Protein AF-A0A6L7D731-F1 (afdb_monomer_lite)

Secondary structure (DSSP, 8-state):
--------EEEEPPHHHHHT--TTS-HHHHHHHHHT-SEEEE-TTS-BS--HHHHHHHH-TT-HHHIIIIISGGG--HHHHHHHHHHHHHHHHHHHHHHHHHHHHHHHHHHHHTS-EEEEE-TTSSEEEEEEEETTS--TT--EEEEETTEEEEEE-TT----HHHHHHHHT--TTTTTSTTEEEEEHHHHTTTPPP--STT--S-B-TTS-B-TTS-------S--TTHHHHHHHSS--

Foldseek 3Di:
DDPPPFDKDKDFADLVNLVPDDLPDFLQSLVCLQVLNRIFIATPVRHGPDHLVNCCVPQNPVHPSCVDNPVVSVVDDPVNSVVSSVVSVVVVVVVVVVVVVVVVVVVVVVVVVVQDFDWDADPVRQWIKTFPDGPVPPSVQGWIWIHHPLAIETEHEPPDDDDPVVVCVVVVNPPVSCVDPRYHYHYPCVVCVPPDDDPDPPDQADADPVRHHDPPDDSDDDDDDDDPVVVVVVVVPVPD

Organism: NCBI:txid1548018

Radius of gyration: 36.77 Å; chains: 1; bounding box: 69×72×111 Å

Structure (mmCIF, N/CA/C/O backbone):
data_AF-A0A6L7D731-F1
#
_entry.id   AF-A0A6L7D731-F1
#
loop_
_atom_site.group_PDB
_atom_site.id
_atom_site.type_symbol
_atom_site.label_atom_id
_atom_site.label_alt_id
_atom_site.label_comp_id
_atom_site.label_asym_id
_atom_site.label_entity_id
_atom_site.label_seq_id
_atom_site.pdbx_PDB_ins_code
_atom_site.Cartn_x
_atom_site.Cartn_y
_atom_site.Cartn_z
_atom_site.occupancy
_atom_site.B_iso_or_equiv
_atom_site.auth_seq_id
_atom_site.auth_comp_id
_atom_site.auth_asym_id
_atom_site.auth_atom_id
_atom_site.pdbx_PDB_model_num
ATOM 1 N N . MET A 1 1 ? 13.808 -37.632 -19.823 1.00 37.31 1 MET A N 1
ATOM 2 C CA . MET A 1 1 ? 13.512 -36.209 -20.077 1.00 37.31 1 MET A CA 1
ATOM 3 C C . MET A 1 1 ? 13.722 -35.507 -18.758 1.00 37.31 1 MET A C 1
ATOM 5 O O . MET A 1 1 ? 12.942 -35.737 -17.843 1.00 37.31 1 MET A O 1
ATOM 9 N N . ASP A 1 2 ? 14.823 -34.776 -18.623 1.00 39.47 2 ASP A N 1
ATOM 10 C CA . ASP A 1 2 ? 15.125 -34.053 -17.392 1.00 39.47 2 ASP A CA 1
ATOM 11 C C . ASP A 1 2 ? 14.096 -32.939 -17.215 1.00 39.47 2 ASP A C 1
ATOM 13 O O . ASP A 1 2 ? 14.103 -31.943 -17.941 1.00 39.47 2 ASP A O 1
ATOM 17 N N . ASN A 1 3 ? 13.195 -33.120 -16.251 1.00 43.78 3 ASN A N 1
ATOM 18 C CA . ASN A 1 3 ? 12.353 -32.054 -15.726 1.00 43.78 3 ASN A CA 1
ATOM 19 C C . ASN A 1 3 ? 13.239 -31.105 -14.909 1.00 43.78 3 ASN A C 1
ATOM 21 O O . ASN A 1 3 ? 13.136 -31.030 -13.686 1.00 43.78 3 ASN A O 1
ATOM 25 N N . ASN A 1 4 ? 14.133 -30.384 -15.588 1.00 51.91 4 ASN A N 1
ATOM 26 C CA . ASN A 1 4 ? 14.762 -29.203 -15.024 1.00 51.91 4 ASN A CA 1
ATOM 27 C C . ASN A 1 4 ? 13.655 -28.165 -14.864 1.00 51.91 4 ASN A C 1
ATOM 29 O O . ASN A 1 4 ? 13.298 -27.458 -15.807 1.00 51.91 4 ASN A O 1
ATOM 33 N N . LEU A 1 5 ? 13.069 -28.133 -13.668 1.00 52.16 5 LEU A N 1
ATOM 34 C CA . LEU A 1 5 ? 12.181 -27.073 -13.230 1.00 52.16 5 LEU A CA 1
ATOM 35 C C . LEU A 1 5 ? 12.951 -25.758 -13.420 1.00 52.16 5 LEU A C 1
ATOM 37 O O . LEU A 1 5 ? 13.895 -25.469 -12.685 1.00 52.16 5 LEU A O 1
ATOM 41 N N . PHE A 1 6 ? 12.617 -25.001 -14.467 1.00 58.53 6 PHE A N 1
ATOM 42 C CA . PHE A 1 6 ? 13.164 -23.667 -14.688 1.00 58.53 6 PHE A CA 1
ATOM 43 C C . PHE A 1 6 ? 12.621 -22.762 -13.585 1.00 58.53 6 PHE A C 1
ATOM 45 O O . PHE A 1 6 ? 11.596 -22.103 -13.750 1.00 58.53 6 PHE A O 1
ATOM 52 N N . THR A 1 7 ? 13.273 -22.752 -12.430 1.00 69.69 7 THR A N 1
ATOM 53 C CA . THR A 1 7 ? 12.892 -21.835 -11.363 1.00 69.69 7 THR A CA 1
ATOM 54 C C . THR A 1 7 ? 13.562 -20.498 -11.627 1.00 69.69 7 THR A C 1
ATOM 56 O O . THR A 1 7 ? 14.786 -20.367 -11.585 1.00 69.69 7 THR A O 1
ATOM 59 N N . ALA A 1 8 ? 12.738 -19.499 -11.918 1.00 82.06 8 ALA A N 1
ATOM 60 C CA . ALA A 1 8 ? 13.156 -18.112 -11.967 1.00 82.06 8 ALA A CA 1
ATOM 61 C C . ALA A 1 8 ? 13.173 -17.526 -10.551 1.00 82.06 8 ALA A C 1
ATOM 63 O O . ALA A 1 8 ? 12.282 -17.803 -9.745 1.00 82.06 8 ALA A O 1
ATOM 64 N N . ARG A 1 9 ? 14.164 -16.686 -10.257 1.00 89.62 9 ARG A N 1
ATOM 65 C CA . ARG A 1 9 ? 14.208 -15.857 -9.049 1.00 89.62 9 ARG A CA 1
ATOM 66 C C . ARG A 1 9 ? 14.237 -14.386 -9.435 1.00 89.62 9 ARG A C 1
ATOM 68 O O . ARG A 1 9 ? 14.753 -14.027 -10.492 1.00 89.62 9 ARG A O 1
ATOM 75 N N . LEU A 1 10 ? 13.681 -13.546 -8.569 1.00 92.69 10 LEU A N 1
ATOM 76 C CA . LEU A 1 10 ? 13.807 -12.099 -8.681 1.00 92.69 10 LEU A CA 1
ATOM 77 C C . LEU A 1 10 ? 15.049 -11.655 -7.913 1.00 92.69 10 LEU A C 1
ATOM 79 O O . LEU A 1 10 ? 15.219 -12.008 -6.748 1.00 92.69 10 LEU A O 1
ATOM 83 N N . MET A 1 11 ? 15.904 -10.887 -8.576 1.00 92.94 11 MET A N 1
ATOM 84 C CA . MET A 1 11 ? 17.035 -10.203 -7.964 1.00 92.94 11 MET A CA 1
ATOM 85 C C . MET A 1 11 ? 16.743 -8.712 -7.973 1.00 92.94 11 MET A C 1
ATOM 87 O O . MET A 1 11 ? 16.503 -8.148 -9.041 1.00 92.94 11 MET A O 1
ATOM 91 N N . PHE A 1 12 ? 16.745 -8.095 -6.794 1.00 93.00 12 PHE A N 1
ATOM 92 C CA . PHE A 1 12 ? 16.571 -6.654 -6.667 1.00 93.00 12 PHE A CA 1
ATOM 93 C C . PHE A 1 12 ? 17.834 -5.925 -7.114 1.00 93.00 12 PHE A C 1
ATOM 95 O O . PHE A 1 12 ? 18.940 -6.364 -6.808 1.00 93.00 12 PHE A O 1
ATOM 102 N N . ILE A 1 13 ? 17.650 -4.828 -7.843 1.00 91.81 13 ILE A N 1
ATOM 103 C CA . ILE A 1 13 ? 18.735 -4.013 -8.382 1.00 91.81 13 ILE A CA 1
ATOM 104 C C . ILE A 1 13 ? 18.874 -2.763 -7.520 1.00 91.81 13 ILE A C 1
ATOM 106 O O . ILE A 1 13 ? 17.911 -2.029 -7.290 1.00 91.81 13 ILE A O 1
ATOM 110 N N . SER A 1 14 ? 20.093 -2.502 -7.065 1.00 89.38 14 SER A N 1
ATOM 111 C CA . SER A 1 14 ? 20.433 -1.288 -6.335 1.00 89.38 14 SER A CA 1
ATOM 112 C C . SER A 1 14 ? 20.445 -0.056 -7.245 1.00 89.38 14 SER A C 1
ATOM 114 O O . SER A 1 14 ? 20.657 -0.122 -8.458 1.00 89.38 14 SER A O 1
ATOM 116 N N . TYR A 1 15 ? 20.276 1.123 -6.649 1.00 86.12 15 TYR A N 1
ATOM 117 C CA . TYR A 1 15 ? 20.362 2.373 -7.402 1.00 86.12 15 TYR A CA 1
ATOM 118 C C . TYR A 1 15 ? 21.753 2.593 -8.028 1.00 86.12 15 TYR A C 1
ATOM 120 O O . TYR A 1 15 ? 21.860 3.161 -9.115 1.00 86.12 15 TYR A O 1
ATOM 128 N N . ASP A 1 16 ? 22.820 2.111 -7.388 1.00 88.44 16 ASP A N 1
ATOM 129 C CA . ASP A 1 16 ? 24.177 2.234 -7.926 1.00 88.44 16 ASP A CA 1
ATOM 130 C C . ASP A 1 16 ? 24.406 1.326 -9.141 1.00 88.44 16 ASP A C 1
ATOM 132 O O . ASP A 1 16 ? 25.050 1.743 -10.105 1.00 88.44 16 ASP A O 1
ATOM 136 N N . GLU A 1 17 ? 23.802 0.136 -9.170 1.00 91.00 17 GLU A N 1
ATOM 137 C CA . GLU A 1 17 ? 23.789 -0.704 -10.372 1.00 91.00 17 GLU A CA 1
ATOM 138 C C . GLU A 1 17 ? 23.083 -0.002 -11.540 1.00 91.00 17 GLU 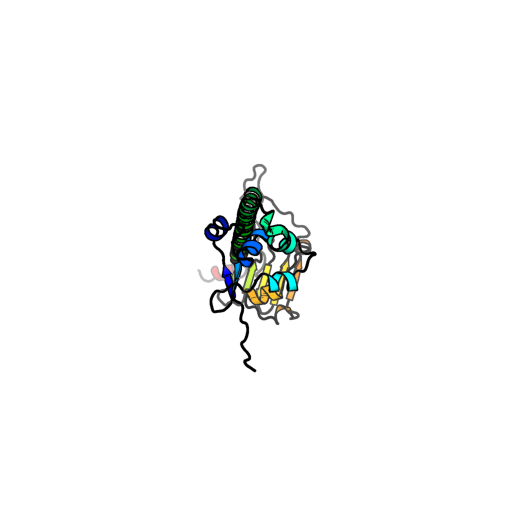A C 1
ATOM 140 O O . GLU A 1 17 ? 23.592 -0.024 -12.661 1.00 91.00 17 GLU A O 1
ATOM 145 N N . ILE A 1 18 ? 21.972 0.699 -11.284 1.00 92.38 18 ILE A N 1
ATOM 146 C CA . ILE A 1 18 ? 21.240 1.468 -12.305 1.00 92.38 18 ILE A CA 1
ATOM 147 C C . ILE A 1 18 ? 22.075 2.627 -12.866 1.00 92.38 18 ILE A C 1
ATOM 149 O O . ILE A 1 18 ? 22.094 2.838 -14.083 1.00 92.38 18 ILE A O 1
ATOM 153 N N . LYS A 1 19 ? 22.805 3.365 -12.018 1.00 92.12 19 LYS A N 1
ATOM 154 C CA . LYS A 1 19 ? 23.697 4.452 -12.473 1.00 92.12 19 LYS A CA 1
ATOM 155 C C . LYS A 1 19 ? 24.746 3.961 -13.464 1.00 92.12 19 LYS A C 1
ATOM 157 O O . LYS A 1 19 ? 25.070 4.670 -14.418 1.00 92.12 19 LYS A O 1
ATOM 162 N N . ASN A 1 20 ? 25.239 2.745 -13.254 1.00 94.00 20 ASN A N 1
ATOM 163 C CA . ASN A 1 20 ? 26.290 2.141 -14.064 1.00 94.00 20 ASN A CA 1
ATOM 164 C C . ASN A 1 20 ? 25.768 1.505 -15.366 1.00 94.00 20 ASN A C 1
ATOM 166 O O . ASN A 1 20 ? 26.568 1.057 -16.194 1.00 94.00 20 ASN A O 1
ATOM 170 N N . ILE A 1 21 ? 24.446 1.492 -15.591 1.00 94.94 21 ILE A N 1
ATOM 171 C CA . ILE A 1 21 ? 23.868 0.996 -16.842 1.00 94.94 21 ILE A CA 1
ATOM 172 C C . ILE A 1 21 ? 24.330 1.856 -18.019 1.00 94.94 21 ILE A C 1
ATOM 174 O O . ILE A 1 21 ? 24.266 3.087 -18.010 1.00 94.94 21 ILE A O 1
ATOM 178 N N . ASN A 1 22 ? 24.757 1.170 -19.072 1.00 94.31 22 ASN A N 1
ATOM 179 C CA . ASN A 1 22 ? 25.101 1.740 -20.364 1.00 94.31 22 ASN A CA 1
ATOM 180 C C . ASN A 1 22 ? 24.486 0.882 -21.479 1.00 94.31 22 ASN A C 1
ATOM 182 O O . ASN A 1 22 ? 23.929 -0.184 -21.220 1.00 94.31 22 ASN A O 1
ATOM 186 N N . LYS A 1 23 ? 24.603 1.308 -22.742 1.00 92.62 23 LYS A N 1
ATOM 187 C CA . LYS A 1 23 ? 24.018 0.568 -23.873 1.00 92.62 23 LYS A CA 1
ATOM 188 C C . LYS A 1 23 ? 24.480 -0.895 -23.955 1.00 92.62 23 LYS A C 1
ATOM 190 O O . LYS A 1 23 ? 23.747 -1.733 -24.462 1.00 92.62 23 LYS A O 1
ATOM 195 N N . ASN A 1 24 ? 25.662 -1.242 -23.447 1.00 92.38 24 ASN A N 1
ATOM 196 C CA . ASN A 1 24 ? 26.196 -2.606 -23.487 1.00 92.38 24 ASN A CA 1
ATOM 197 C C . ASN A 1 24 ? 25.774 -3.475 -22.297 1.00 92.38 24 ASN A C 1
ATOM 199 O O . ASN A 1 24 ? 26.074 -4.668 -22.295 1.00 92.38 24 ASN A O 1
ATOM 203 N N . SER A 1 25 ? 25.053 -2.919 -21.322 1.00 92.88 25 SER A N 1
ATOM 204 C CA . SER A 1 25 ? 24.470 -3.685 -20.224 1.00 92.88 25 SER A CA 1
ATOM 205 C C . SER A 1 25 ? 23.516 -4.772 -20.735 1.00 92.88 25 SER A C 1
ATOM 207 O O . SER A 1 25 ? 23.006 -4.724 -21.859 1.00 92.88 25 SER A O 1
ATOM 209 N N . SER A 1 26 ? 23.277 -5.785 -19.899 1.00 93.00 26 SER A N 1
ATOM 210 C CA . SER A 1 26 ? 22.378 -6.884 -20.262 1.00 93.00 26 SER A CA 1
ATOM 211 C C . SER A 1 26 ? 20.957 -6.384 -20.554 1.00 93.00 26 SER A C 1
ATOM 213 O O . SER A 1 26 ? 20.491 -5.398 -19.982 1.00 93.00 26 SER A O 1
ATOM 215 N N . ILE A 1 27 ? 20.235 -7.107 -21.413 1.00 93.00 27 ILE A N 1
ATOM 216 C CA . ILE A 1 27 ? 18.864 -6.753 -21.815 1.00 93.00 27 ILE A CA 1
ATOM 217 C C . ILE A 1 27 ? 17.924 -6.712 -20.607 1.00 93.00 27 ILE A C 1
ATOM 219 O O . ILE A 1 27 ? 17.053 -5.851 -20.550 1.00 93.00 27 ILE A O 1
ATOM 223 N N . ALA A 1 28 ? 18.131 -7.582 -19.616 1.00 93.38 28 ALA A N 1
ATOM 224 C CA . ALA A 1 28 ? 17.380 -7.543 -18.365 1.00 93.38 28 ALA A CA 1
ATOM 225 C C . ALA A 1 28 ? 17.566 -6.209 -17.619 1.00 93.38 28 ALA A C 1
ATOM 227 O O . ALA A 1 28 ? 16.581 -5.607 -17.207 1.00 93.38 28 ALA A O 1
ATOM 228 N N . HIS A 1 29 ? 18.801 -5.707 -17.515 1.00 94.50 29 HIS A N 1
ATOM 229 C CA . HIS A 1 29 ? 19.084 -4.426 -16.856 1.00 94.50 29 HIS A CA 1
ATOM 230 C C . HIS A 1 29 ? 18.550 -3.235 -17.661 1.00 94.50 29 HIS A C 1
ATOM 232 O O . HIS A 1 29 ? 17.967 -2.316 -17.095 1.00 94.50 29 HIS A O 1
ATOM 238 N N . LEU A 1 30 ? 18.687 -3.264 -18.990 1.00 94.62 30 LEU A N 1
ATOM 239 C CA . LEU A 1 30 ? 18.113 -2.234 -19.862 1.00 94.62 30 LEU A CA 1
ATOM 240 C C . LEU A 1 30 ? 16.584 -2.186 -19.744 1.00 94.62 30 LEU A C 1
ATOM 242 O O . LEU A 1 30 ? 16.004 -1.103 -19.727 1.00 94.62 30 LEU A O 1
ATOM 246 N N . LYS A 1 31 ? 15.931 -3.349 -19.620 1.00 93.69 31 LYS A N 1
ATOM 247 C CA . LYS A 1 31 ? 14.485 -3.433 -19.392 1.00 93.69 31 LYS A CA 1
ATOM 248 C C . LYS A 1 31 ? 14.101 -2.879 -18.026 1.00 93.69 31 LYS A C 1
ATOM 250 O O . LYS A 1 31 ? 13.154 -2.107 -17.951 1.00 93.69 31 LYS A O 1
ATOM 255 N N . ALA A 1 32 ? 14.852 -3.220 -16.979 1.00 94.62 32 ALA A N 1
ATOM 256 C CA . ALA A 1 32 ? 14.629 -2.683 -15.640 1.00 94.62 32 ALA A CA 1
ATOM 257 C C . ALA A 1 32 ? 14.720 -1.147 -15.618 1.00 94.62 32 ALA A C 1
ATOM 259 O O . ALA A 1 32 ? 13.830 -0.481 -15.091 1.00 94.62 32 ALA A O 1
ATOM 260 N N . LEU A 1 33 ? 15.723 -0.576 -16.296 1.00 95.62 33 LEU A N 1
ATOM 261 C CA . LEU A 1 33 ? 15.848 0.872 -16.484 1.00 95.62 33 LEU A CA 1
ATOM 262 C C . LEU A 1 33 ? 14.659 1.466 -17.265 1.00 95.62 33 LEU A C 1
ATOM 264 O O . LEU A 1 33 ? 14.124 2.506 -16.884 1.00 95.62 33 LEU A O 1
ATOM 268 N N . TYR A 1 34 ? 14.244 0.821 -18.358 1.00 94.81 34 TYR A N 1
ATOM 269 C CA . TYR A 1 34 ? 13.156 1.299 -19.216 1.00 94.81 34 TYR A CA 1
ATOM 270 C C . TYR A 1 34 ? 11.776 1.236 -18.547 1.00 94.81 34 TYR A C 1
ATOM 272 O O . TYR A 1 34 ? 10.963 2.141 -18.718 1.00 94.81 34 TYR A O 1
ATOM 280 N N . GLU A 1 35 ? 11.493 0.186 -17.785 1.00 93.06 35 GLU A N 1
ATOM 281 C CA . GLU A 1 35 ? 10.200 -0.002 -17.115 1.00 93.06 35 GLU A CA 1
ATOM 282 C C . GLU A 1 35 ? 10.182 0.542 -15.683 1.00 93.06 35 GLU A C 1
ATOM 284 O O . GLU A 1 35 ? 9.169 0.422 -15.000 1.00 93.06 35 GLU A O 1
ATOM 289 N N . CYS A 1 36 ? 11.288 1.136 -15.227 1.00 94.44 36 CYS A N 1
ATOM 290 C CA . CYS A 1 36 ? 11.461 1.601 -13.852 1.00 94.44 36 CYS A CA 1
ATOM 291 C C . CYS A 1 36 ? 11.207 0.493 -12.810 1.00 94.44 36 CYS A C 1
ATOM 293 O O . CYS A 1 36 ? 10.572 0.716 -11.780 1.00 94.44 36 CYS A O 1
ATOM 295 N N . GLN A 1 37 ? 11.706 -0.712 -13.099 1.00 92.12 37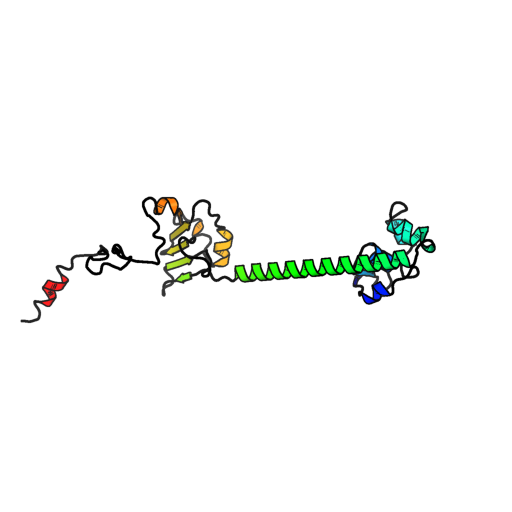 GLN A N 1
ATOM 296 C CA . GLN A 1 37 ? 11.623 -1.878 -12.220 1.00 92.12 37 GLN A CA 1
ATOM 297 C C . GLN A 1 37 ? 12.882 -2.006 -11.368 1.00 92.12 37 GLN A C 1
ATOM 299 O O . GLN A 1 37 ? 13.997 -1.969 -11.877 1.00 92.12 37 GLN A O 1
ATOM 304 N N . ASP A 1 38 ? 12.682 -2.244 -10.079 1.00 91.62 38 ASP A N 1
ATOM 305 C CA . ASP A 1 38 ? 13.719 -2.460 -9.070 1.00 91.62 38 ASP A CA 1
ATOM 306 C C . ASP A 1 38 ? 14.200 -3.915 -9.001 1.00 91.62 38 ASP A C 1
ATOM 308 O O . ASP A 1 38 ? 14.869 -4.298 -8.047 1.00 91.62 38 ASP A O 1
ATOM 312 N N . PHE A 1 39 ? 13.884 -4.737 -10.005 1.00 93.00 39 PHE A N 1
ATOM 313 C CA . PHE A 1 39 ? 14.270 -6.142 -10.047 1.00 93.00 39 PHE A CA 1
ATOM 314 C C . PHE A 1 39 ? 14.485 -6.665 -11.470 1.00 93.00 39 PHE A C 1
ATOM 316 O O . PHE A 1 39 ? 13.960 -6.132 -12.448 1.00 93.00 39 PHE A O 1
ATOM 323 N N . ILE A 1 40 ? 15.205 -7.784 -11.569 1.00 93.88 40 ILE A N 1
ATOM 324 C CA . ILE A 1 40 ? 15.329 -8.605 -12.778 1.00 93.88 40 ILE A CA 1
ATOM 325 C C . ILE A 1 40 ? 15.129 -10.086 -12.478 1.00 93.88 40 ILE A C 1
ATOM 327 O O . ILE A 1 40 ? 15.346 -10.553 -11.363 1.00 93.88 40 ILE A O 1
ATOM 331 N N . ALA A 1 41 ? 14.741 -10.836 -13.508 1.00 91.38 41 ALA A N 1
ATOM 332 C CA . ALA A 1 41 ? 14.595 -12.282 -13.429 1.00 91.38 41 ALA A CA 1
ATOM 333 C C . ALA A 1 41 ? 15.916 -12.996 -13.776 1.00 91.38 41 ALA A C 1
ATOM 335 O O . ALA A 1 41 ? 16.478 -12.801 -14.864 1.00 91.38 41 ALA A O 1
ATOM 336 N N . ILE A 1 42 ? 16.378 -13.847 -12.863 1.00 92.00 42 ILE A N 1
ATOM 337 C CA . ILE A 1 42 ? 17.608 -14.641 -12.969 1.00 92.00 42 ILE A CA 1
ATOM 338 C C . ILE A 1 42 ? 17.329 -16.137 -12.767 1.00 92.00 42 ILE A C 1
ATOM 340 O O . ILE A 1 42 ? 16.313 -16.514 -12.176 1.00 92.00 42 ILE A O 1
ATOM 344 N N . ASP A 1 43 ? 18.220 -16.986 -13.275 1.00 89.00 43 ASP A N 1
ATOM 345 C CA . ASP A 1 43 ? 18.254 -18.415 -12.952 1.00 89.00 43 ASP A CA 1
ATOM 346 C C . ASP A 1 43 ? 18.990 -18.685 -11.621 1.00 89.00 43 ASP A C 1
ATOM 348 O O . ASP A 1 43 ? 19.477 -17.770 -10.954 1.00 89.00 43 ASP A O 1
ATOM 352 N N . TYR A 1 44 ? 19.090 -19.957 -11.224 1.00 85.50 44 TYR A N 1
ATOM 353 C CA . TYR A 1 44 ? 19.829 -20.369 -10.022 1.00 85.50 44 TYR A CA 1
ATOM 354 C C . TYR A 1 44 ? 21.334 -20.076 -10.065 1.00 85.50 44 TYR A C 1
ATOM 356 O O . TYR A 1 44 ? 21.961 -20.014 -9.011 1.00 85.50 44 TYR A O 1
ATOM 364 N N . ASN A 1 45 ? 21.902 -19.896 -11.256 1.00 87.75 45 ASN A N 1
ATOM 365 C CA . ASN A 1 45 ? 23.311 -19.573 -11.465 1.00 87.75 45 ASN A CA 1
ATOM 366 C C . ASN A 1 45 ? 23.532 -18.053 -11.571 1.00 87.75 45 ASN A C 1
ATOM 368 O O . ASN A 1 45 ? 24.585 -17.617 -12.034 1.00 87.75 45 ASN A O 1
ATOM 372 N N . ASN A 1 46 ? 22.544 -17.243 -11.172 1.00 85.12 46 ASN A N 1
ATOM 373 C CA . ASN A 1 46 ? 22.545 -15.782 -11.258 1.00 85.12 46 ASN A CA 1
ATOM 374 C C . ASN A 1 46 ? 22.693 -15.231 -12.686 1.00 85.12 46 ASN A C 1
ATOM 376 O O . ASN A 1 46 ? 23.105 -14.087 -12.884 1.00 85.12 46 ASN A O 1
ATOM 380 N N . LYS A 1 47 ? 22.332 -16.012 -13.708 1.00 88.94 47 LYS A N 1
ATOM 381 C CA . LYS A 1 47 ? 22.317 -15.548 -15.094 1.00 88.94 47 LYS A CA 1
ATOM 382 C C . LYS A 1 47 ? 20.955 -14.960 -15.435 1.00 88.94 47 LYS A C 1
ATOM 384 O O . LYS A 1 47 ? 19.910 -15.525 -15.122 1.00 88.94 47 LYS A O 1
ATOM 389 N N . THR A 1 48 ? 20.956 -13.824 -16.129 1.00 89.31 48 THR A N 1
ATOM 390 C CA . THR A 1 48 ? 19.722 -13.164 -16.574 1.00 89.31 48 THR A CA 1
ATOM 391 C C . THR A 1 48 ? 18.923 -14.070 -17.508 1.00 89.31 48 THR A C 1
ATOM 393 O O . THR A 1 48 ? 19.447 -14.514 -18.534 1.00 89.31 48 THR A O 1
ATOM 396 N N . LEU A 1 49 ? 17.640 -14.272 -17.205 1.00 87.56 49 LEU A N 1
ATOM 397 C CA . LEU A 1 49 ? 16.752 -15.096 -18.030 1.00 87.56 49 LEU A CA 1
ATOM 398 C C . LEU A 1 49 ? 16.384 -14.409 -19.350 1.00 87.56 49 LEU A C 1
ATOM 400 O O . LEU A 1 49 ? 16.199 -15.067 -20.373 1.00 87.56 49 LEU A O 1
ATOM 404 N N . LEU A 1 50 ? 16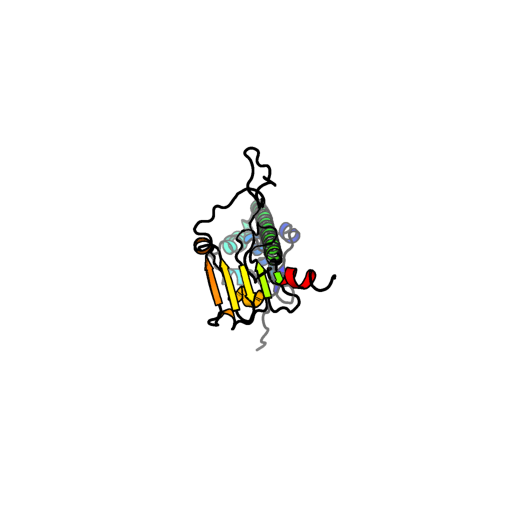.305 -13.076 -19.352 1.00 88.12 50 LEU A N 1
ATOM 405 C CA . LEU A 1 50 ? 15.953 -12.306 -20.539 1.00 88.12 50 LEU A CA 1
ATOM 406 C C . LEU A 1 50 ? 17.184 -12.043 -21.419 1.00 88.12 50 LEU A C 1
ATOM 408 O O . LEU A 1 50 ? 17.996 -11.163 -21.135 1.00 88.12 50 LEU A O 1
ATOM 412 N N . ASN A 1 51 ? 17.287 -12.784 -22.524 1.00 86.31 51 ASN A N 1
ATOM 413 C CA . ASN A 1 51 ? 18.278 -12.564 -23.580 1.00 86.31 51 ASN A CA 1
ATOM 414 C C . ASN A 1 51 ? 17.627 -12.037 -24.873 1.00 86.31 51 ASN A C 1
ATOM 416 O O . ASN A 1 51 ? 16.405 -11.945 -24.970 1.00 86.31 51 ASN A O 1
ATOM 420 N N . LYS A 1 52 ? 18.446 -11.706 -25.881 1.00 86.00 52 LYS A N 1
ATOM 421 C CA . LYS A 1 52 ? 17.992 -11.090 -27.142 1.00 86.00 52 LYS A CA 1
ATOM 422 C C . LYS A 1 52 ? 16.943 -11.934 -27.863 1.00 86.00 52 LYS A C 1
ATOM 424 O O . LYS A 1 52 ? 15.908 -11.408 -28.258 1.00 86.00 52 LYS A O 1
ATOM 429 N N . ASN A 1 53 ? 17.193 -13.235 -27.992 1.00 86.06 53 ASN A N 1
ATOM 430 C CA . ASN A 1 53 ? 16.312 -14.148 -28.718 1.00 86.06 53 ASN A CA 1
ATOM 431 C C . ASN A 1 53 ? 14.963 -14.297 -28.004 1.00 86.06 53 ASN A C 1
ATOM 433 O O . ASN A 1 53 ? 13.917 -14.212 -28.643 1.00 86.06 53 ASN A O 1
ATOM 437 N N . LEU A 1 54 ? 14.985 -14.459 -26.677 1.00 85.00 54 LEU A N 1
ATOM 438 C CA . LEU A 1 54 ? 13.779 -14.527 -25.849 1.00 85.00 54 LEU A CA 1
ATOM 439 C C . LEU A 1 54 ? 12.993 -13.216 -25.879 1.00 85.00 54 LEU A C 1
ATOM 441 O O . LEU A 1 54 ? 11.776 -13.243 -26.014 1.00 85.00 54 LEU A O 1
ATOM 445 N N . ALA A 1 55 ? 13.674 -12.075 -25.799 1.00 84.62 55 ALA A N 1
ATOM 446 C CA . ALA A 1 55 ? 13.028 -10.772 -25.837 1.00 84.62 55 ALA A CA 1
ATOM 447 C C . ALA A 1 55 ? 12.334 -10.513 -27.186 1.00 84.62 55 ALA A C 1
ATOM 449 O O . ALA A 1 55 ? 11.176 -10.110 -27.202 1.00 84.62 55 ALA A O 1
ATOM 450 N N . ILE A 1 56 ? 12.987 -10.819 -28.314 1.00 84.81 56 ILE A N 1
ATOM 451 C CA . ILE A 1 56 ? 12.366 -10.693 -29.645 1.00 84.81 56 ILE A CA 1
ATOM 452 C C . ILE A 1 56 ? 11.171 -11.644 -29.776 1.00 84.81 56 ILE A C 1
ATOM 454 O O . ILE A 1 56 ? 10.112 -11.226 -30.237 1.00 84.81 56 ILE A O 1
ATOM 458 N N . LYS A 1 57 ? 11.315 -12.900 -29.333 1.00 87.06 57 LYS A N 1
ATOM 459 C CA . LYS A 1 57 ? 10.241 -13.900 -29.391 1.00 87.06 57 LYS A CA 1
ATOM 460 C C . LYS A 1 57 ? 9.025 -13.504 -28.547 1.00 87.06 57 LYS A C 1
ATOM 462 O O . LYS A 1 57 ? 7.900 -13.704 -28.989 1.00 87.06 57 LYS A O 1
ATOM 467 N N . ASN A 1 58 ? 9.250 -12.969 -27.348 1.00 85.12 58 ASN A N 1
ATOM 468 C CA . ASN A 1 58 ? 8.184 -12.694 -26.386 1.00 85.12 58 ASN A CA 1
ATOM 469 C C . ASN A 1 58 ? 7.515 -11.334 -26.606 1.00 85.12 58 ASN A C 1
ATOM 471 O O . ASN A 1 58 ? 6.312 -11.215 -26.401 1.00 85.12 58 ASN A O 1
ATOM 475 N N . PHE A 1 59 ? 8.275 -10.307 -26.992 1.00 85.56 59 PHE A N 1
ATOM 476 C CA . PHE A 1 59 ? 7.750 -8.945 -27.127 1.00 85.56 59 PHE A CA 1
ATOM 477 C C . PHE A 1 59 ? 7.376 -8.588 -28.570 1.00 85.56 59 PHE A C 1
ATOM 479 O O . PHE A 1 59 ? 6.461 -7.796 -28.793 1.00 85.56 59 PHE A O 1
ATOM 486 N N . GLY A 1 60 ? 8.064 -9.176 -29.553 1.00 80.06 60 GLY A N 1
ATOM 487 C CA . GLY A 1 60 ? 7.884 -8.866 -30.968 1.00 80.06 60 GLY A CA 1
ATOM 488 C C . GLY A 1 60 ? 8.276 -7.431 -31.352 1.00 80.06 60 GLY A C 1
ATOM 489 O O . GLY A 1 60 ? 8.747 -6.636 -30.542 1.00 80.06 60 GLY A O 1
ATOM 490 N N . TYR A 1 61 ? 8.055 -7.094 -32.623 1.00 74.25 61 TYR A N 1
ATOM 491 C CA . TYR A 1 61 ? 8.453 -5.814 -33.236 1.00 74.25 61 TYR A CA 1
ATOM 492 C C . TYR A 1 61 ? 7.538 -4.627 -32.889 1.00 74.25 61 TYR A C 1
ATOM 494 O O . TYR A 1 61 ? 7.849 -3.484 -33.206 1.00 74.25 61 TYR A O 1
ATOM 502 N N . LYS A 1 62 ? 6.384 -4.877 -32.260 1.00 81.50 62 LYS A N 1
ATOM 503 C CA . LYS A 1 62 ? 5.457 -3.812 -31.832 1.00 81.50 62 LYS A CA 1
ATOM 504 C C . LYS A 1 62 ? 5.799 -3.241 -30.456 1.00 81.50 62 LYS A C 1
ATOM 506 O O . LYS A 1 62 ? 5.162 -2.293 -30.022 1.00 81.50 62 LYS A O 1
ATOM 511 N N . ASN A 1 63 ? 6.755 -3.838 -29.751 1.00 89.75 63 ASN A N 1
ATOM 512 C CA . ASN A 1 63 ? 7.119 -3.423 -28.410 1.00 89.75 63 ASN A CA 1
ATOM 513 C C . ASN A 1 63 ? 8.208 -2.341 -28.448 1.00 89.75 63 ASN A C 1
ATOM 515 O O . ASN A 1 63 ? 9.282 -2.549 -29.014 1.00 89.75 63 ASN A O 1
ATOM 519 N N . ASP A 1 64 ? 7.948 -1.210 -27.793 1.00 91.69 64 ASP A N 1
ATOM 520 C CA . ASP A 1 64 ? 8.858 -0.059 -27.777 1.00 91.69 64 ASP A CA 1
ATOM 521 C C . ASP A 1 64 ? 10.228 -0.390 -27.182 1.00 91.69 64 ASP A C 1
ATOM 523 O O . ASP A 1 64 ? 11.255 0.019 -27.721 1.00 91.69 64 ASP A O 1
ATOM 527 N N . PHE A 1 65 ? 10.271 -1.193 -26.114 1.00 92.44 65 PHE A N 1
ATOM 528 C CA . PHE A 1 65 ? 11.536 -1.625 -25.525 1.00 92.44 65 PHE A CA 1
ATOM 529 C C . PHE A 1 65 ? 12.365 -2.439 -26.525 1.00 92.44 65 PHE A C 1
ATOM 531 O O . PHE A 1 65 ? 13.556 -2.177 -26.690 1.00 92.44 65 PHE A O 1
ATOM 538 N N . ALA A 1 66 ? 11.748 -3.392 -27.230 1.00 90.94 66 ALA A N 1
ATOM 539 C CA . ALA A 1 66 ? 12.436 -4.174 -28.253 1.00 90.94 66 ALA A CA 1
ATOM 540 C C . ALA A 1 66 ? 12.930 -3.287 -29.410 1.00 90.94 66 ALA A C 1
ATOM 542 O O . ALA A 1 66 ? 14.075 -3.420 -29.850 1.00 90.94 66 ALA A O 1
ATOM 543 N N . ASN A 1 67 ? 12.113 -2.332 -29.855 1.00 90.50 67 ASN A N 1
ATOM 544 C CA . ASN A 1 67 ? 12.490 -1.395 -30.911 1.00 90.50 67 ASN A CA 1
ATOM 545 C C . ASN A 1 67 ? 13.685 -0.522 -30.517 1.00 90.50 67 ASN A C 1
ATOM 547 O O . ASN A 1 67 ? 14.609 -0.364 -31.313 1.00 90.50 67 ASN A O 1
ATOM 551 N N . ILE A 1 68 ? 13.703 0.002 -29.293 1.00 91.44 68 ILE A N 1
ATOM 552 C CA . ILE A 1 68 ? 14.750 0.914 -28.821 1.00 91.44 68 ILE A CA 1
ATOM 553 C C . ILE A 1 68 ? 16.019 0.143 -28.436 1.00 91.44 68 ILE A C 1
ATOM 555 O O . ILE A 1 68 ? 17.098 0.414 -28.954 1.00 91.44 68 ILE A O 1
ATOM 559 N N . PHE A 1 69 ? 15.907 -0.843 -27.543 1.00 91.31 69 PHE A N 1
ATOM 560 C CA . PHE A 1 69 ? 17.059 -1.467 -26.877 1.00 91.31 69 PHE A CA 1
ATOM 561 C C . PHE A 1 69 ? 17.594 -2.722 -27.559 1.00 91.31 69 PHE A C 1
ATOM 563 O O . PHE A 1 69 ? 18.670 -3.202 -27.189 1.00 91.31 69 PHE A O 1
ATOM 570 N N . ILE A 1 70 ? 16.875 -3.263 -28.547 1.00 90.00 70 ILE A N 1
ATOM 571 C CA . ILE A 1 70 ? 17.283 -4.485 -29.248 1.00 90.00 70 ILE A CA 1
ATOM 572 C C . ILE A 1 70 ? 17.521 -4.233 -30.734 1.00 90.00 70 ILE A C 1
ATOM 574 O O . ILE A 1 70 ? 18.561 -4.653 -31.243 1.00 90.00 70 ILE A O 1
ATOM 578 N N . LEU A 1 71 ? 16.575 -3.589 -31.422 1.00 89.31 71 LEU A N 1
ATOM 579 C CA . LEU A 1 71 ? 16.639 -3.386 -32.872 1.00 89.31 71 LEU A CA 1
ATOM 580 C C . LEU A 1 71 ? 17.444 -2.139 -33.244 1.00 89.31 71 LEU A C 1
ATOM 582 O O . LEU A 1 71 ? 18.357 -2.240 -34.054 1.00 89.31 71 LEU A O 1
ATOM 586 N N . ASN A 1 72 ? 17.177 -1.001 -32.598 1.00 90.25 72 ASN A N 1
ATOM 587 C CA . ASN A 1 72 ? 17.863 0.273 -32.850 1.00 90.25 72 ASN A CA 1
ATOM 588 C C . ASN A 1 72 ? 18.869 0.623 -31.745 1.00 90.25 72 ASN A C 1
ATOM 590 O O . ASN A 1 72 ? 19.071 1.787 -31.402 1.00 90.25 72 ASN A O 1
ATOM 594 N N . LYS A 1 73 ? 19.508 -0.402 -31.173 1.00 90.75 73 LYS A N 1
ATOM 595 C CA . LYS A 1 73 ? 20.413 -0.271 -30.025 1.00 90.75 73 LYS A CA 1
ATOM 596 C C . LYS A 1 73 ? 21.541 0.741 -30.266 1.00 90.75 73 LYS A C 1
ATOM 598 O O . LYS A 1 73 ? 21.928 1.463 -29.349 1.00 90.75 73 LYS A O 1
ATOM 603 N N . ASP A 1 74 ? 22.063 0.791 -31.487 1.00 91.31 74 ASP A N 1
ATOM 604 C CA . ASP A 1 74 ? 23.177 1.673 -31.847 1.00 91.31 74 ASP A CA 1
ATOM 605 C C . ASP A 1 74 ? 22.777 3.152 -31.897 1.00 91.31 74 ASP A C 1
ATOM 607 O O . ASP A 1 74 ? 23.631 4.021 -31.735 1.00 91.31 74 ASP A O 1
ATOM 611 N N . SER A 1 75 ? 21.480 3.442 -32.037 1.00 92.69 75 SER A N 1
ATOM 612 C CA . SER A 1 75 ? 20.922 4.797 -32.017 1.00 92.69 75 SER A CA 1
ATOM 613 C C . SER A 1 75 ? 20.730 5.352 -30.601 1.00 92.69 75 SER A C 1
ATOM 615 O O . SER A 1 75 ? 20.360 6.515 -30.448 1.00 92.69 75 SER A O 1
ATOM 617 N N . ILE A 1 76 ? 20.965 4.552 -29.555 1.00 93.19 76 ILE A N 1
ATOM 618 C CA . ILE A 1 76 ? 20.827 4.998 -28.166 1.00 93.19 76 ILE A CA 1
ATOM 619 C C . ILE A 1 76 ? 21.959 5.965 -27.816 1.00 93.19 76 ILE A C 1
ATOM 621 O O . ILE A 1 76 ? 23.136 5.594 -27.781 1.00 93.19 76 ILE A O 1
ATOM 625 N N . THR A 1 77 ? 21.581 7.198 -27.485 1.00 94.44 77 THR A N 1
ATOM 626 C CA . THR A 1 77 ? 22.501 8.235 -27.018 1.00 94.44 77 THR A CA 1
ATOM 627 C C . THR A 1 77 ? 22.731 8.139 -25.509 1.00 94.44 77 THR A C 1
ATOM 629 O O . THR A 1 77 ? 21.895 7.633 -24.755 1.00 94.44 77 THR A O 1
ATOM 632 N N . ASN A 1 78 ? 23.865 8.671 -25.044 1.00 94.31 78 ASN A N 1
ATOM 633 C CA . ASN A 1 78 ? 24.126 8.799 -23.608 1.00 94.31 78 ASN A CA 1
ATOM 634 C C . ASN A 1 78 ? 23.090 9.711 -22.932 1.00 94.31 78 ASN A C 1
ATOM 636 O O . ASN A 1 78 ? 22.627 9.400 -21.843 1.00 94.31 78 ASN A O 1
ATOM 640 N N . GLU A 1 79 ? 22.669 10.784 -23.604 1.00 96.25 79 GLU A N 1
ATOM 641 C CA . GLU A 1 79 ? 21.639 11.708 -23.111 1.00 96.25 79 GLU A CA 1
ATOM 642 C C . GLU A 1 79 ? 20.297 11.010 -22.844 1.00 96.25 79 GLU A C 1
ATOM 644 O O . GLU A 1 79 ? 19.670 11.223 -21.803 1.00 96.25 79 GLU A O 1
ATOM 649 N N . TYR A 1 80 ? 19.878 10.115 -23.745 1.00 95.38 80 TYR A N 1
ATOM 650 C CA . TYR A 1 80 ? 18.677 9.308 -23.550 1.00 95.38 80 TYR A CA 1
ATOM 651 C C . TYR A 1 80 ? 18.801 8.391 -22.324 1.00 95.38 80 TYR A C 1
ATOM 653 O O . TYR A 1 80 ? 17.867 8.285 -21.526 1.00 95.38 80 TYR A O 1
ATOM 661 N N . LEU A 1 81 ? 19.959 7.744 -22.147 1.00 95.00 81 LEU A N 1
ATOM 662 C CA . LEU A 1 81 ? 20.208 6.875 -20.994 1.00 95.00 81 LEU A CA 1
ATOM 663 C C . LEU A 1 81 ? 20.207 7.654 -19.677 1.00 95.00 81 LEU A C 1
ATOM 665 O O . LEU A 1 81 ? 19.596 7.193 -18.715 1.00 95.00 81 LEU A O 1
ATOM 669 N N . GLU A 1 82 ? 20.826 8.833 -19.632 1.00 95.31 82 GLU A N 1
ATOM 670 C CA . GLU A 1 82 ? 20.821 9.682 -18.436 1.00 95.31 82 GLU A CA 1
ATOM 671 C C . GLU A 1 82 ? 19.414 10.179 -18.096 1.00 95.31 82 GLU A C 1
ATOM 673 O O . GLU A 1 82 ? 18.994 10.117 -16.939 1.00 95.31 82 GLU A O 1
ATOM 678 N N . SER A 1 83 ? 18.624 10.546 -19.106 1.00 96.12 83 SER A N 1
ATOM 679 C CA . SER A 1 83 ? 17.214 10.905 -18.924 1.00 96.12 83 SER A CA 1
ATOM 680 C C . SER A 1 83 ? 16.397 9.733 -18.369 1.00 96.12 83 SER A C 1
ATOM 682 O O . SER A 1 83 ? 15.567 9.903 -17.473 1.00 96.12 83 SER A O 1
ATOM 684 N N . ARG A 1 84 ? 16.668 8.507 -18.833 1.00 94.50 84 ARG A N 1
ATOM 685 C CA . ARG A 1 84 ? 16.040 7.299 -18.290 1.00 94.50 84 ARG A CA 1
ATOM 686 C C . ARG A 1 84 ? 16.460 6.997 -16.854 1.00 94.50 84 ARG A C 1
ATOM 688 O O . ARG A 1 84 ? 15.603 6.608 -16.063 1.00 94.50 84 ARG A O 1
ATOM 695 N N . LYS A 1 85 ? 17.726 7.210 -16.490 1.00 95.31 85 LYS A N 1
ATOM 696 C CA . LYS A 1 85 ? 18.209 7.064 -15.104 1.00 95.31 85 LYS A CA 1
ATOM 697 C C . LYS A 1 85 ? 17.567 8.092 -14.176 1.00 95.31 85 LYS A C 1
ATOM 699 O O . LYS A 1 85 ? 17.167 7.743 -13.067 1.00 95.31 85 LYS A O 1
ATOM 704 N N . ALA A 1 86 ? 17.415 9.334 -14.636 1.00 94.69 86 ALA A N 1
ATOM 705 C CA . ALA A 1 86 ? 16.721 10.378 -13.890 1.00 94.69 86 ALA A CA 1
ATOM 706 C C . ALA A 1 86 ? 15.248 10.011 -13.647 1.00 94.69 86 ALA A C 1
ATOM 708 O O . ALA A 1 86 ? 14.787 10.059 -12.507 1.00 94.69 86 ALA A O 1
ATOM 709 N N . LEU A 1 87 ? 14.539 9.552 -14.686 1.00 95.75 87 LEU A N 1
ATOM 710 C CA . LEU A 1 87 ? 13.159 9.075 -14.562 1.00 95.75 87 LEU A CA 1
ATOM 711 C C . LEU A 1 87 ? 13.045 7.896 -13.588 1.00 95.75 87 LEU A C 1
ATOM 713 O O . LEU A 1 87 ? 12.176 7.903 -12.719 1.00 95.75 87 LEU A O 1
ATOM 717 N N . TYR A 1 88 ? 13.938 6.909 -13.706 1.00 94.94 88 TYR A N 1
ATOM 718 C CA . TYR A 1 88 ? 14.001 5.773 -12.789 1.00 94.94 88 TYR A CA 1
ATOM 719 C C . TYR A 1 88 ? 14.119 6.241 -11.336 1.00 94.94 88 TYR A C 1
ATOM 721 O O . TYR A 1 88 ? 13.355 5.796 -10.481 1.00 94.94 88 TYR A O 1
ATOM 729 N N . LYS A 1 89 ? 15.043 7.173 -11.064 1.00 91.50 89 LYS A N 1
ATOM 730 C CA . LYS A 1 89 ? 15.251 7.736 -9.727 1.00 91.50 89 LYS A CA 1
ATOM 731 C C . LYS A 1 89 ? 13.958 8.339 -9.180 1.00 91.50 89 LYS A C 1
ATOM 733 O O . LYS A 1 89 ? 13.525 7.954 -8.100 1.00 91.50 89 LYS A O 1
ATOM 738 N N . SER A 1 90 ? 13.327 9.236 -9.939 1.00 94.94 90 SER A N 1
ATOM 739 C CA . SER A 1 90 ? 12.076 9.883 -9.530 1.00 94.94 90 SER A CA 1
ATOM 740 C C . SER A 1 90 ? 10.959 8.871 -9.275 1.00 94.94 90 SER A C 1
ATOM 742 O O . SER A 1 90 ? 10.252 8.979 -8.278 1.00 94.94 90 SER A O 1
ATOM 744 N N . PHE A 1 91 ? 10.817 7.866 -10.141 1.00 93.00 91 PHE A N 1
ATOM 745 C CA . PHE A 1 91 ? 9.776 6.852 -10.007 1.00 93.00 91 PHE A CA 1
ATOM 746 C C . PHE A 1 91 ? 9.943 6.006 -8.740 1.00 93.00 91 PHE A C 1
ATOM 748 O O . PHE A 1 91 ? 8.980 5.811 -7.998 1.00 93.00 91 PHE A O 1
ATOM 755 N N . ILE A 1 92 ? 11.160 5.528 -8.464 1.00 88.12 92 ILE A N 1
ATOM 756 C CA . ILE A 1 92 ? 11.433 4.719 -7.270 1.00 88.12 92 ILE A CA 1
ATOM 757 C C . ILE A 1 92 ? 11.257 5.540 -5.991 1.00 88.12 92 ILE A C 1
ATOM 759 O O . ILE A 1 92 ? 10.652 5.040 -5.045 1.00 88.12 92 ILE A O 1
ATOM 763 N N . THR A 1 93 ? 11.695 6.804 -5.972 1.00 91.19 93 THR A N 1
ATOM 764 C CA . THR A 1 93 ? 11.458 7.705 -4.833 1.00 91.19 93 THR A CA 1
ATOM 765 C C . THR A 1 93 ? 9.963 7.863 -4.546 1.00 91.19 93 THR A C 1
ATOM 767 O O . THR A 1 93 ? 9.533 7.605 -3.426 1.00 91.19 93 THR A O 1
ATOM 770 N N . LEU A 1 94 ? 9.147 8.165 -5.562 1.00 93.75 94 LEU A N 1
ATOM 771 C CA . LEU A 1 94 ? 7.692 8.297 -5.396 1.00 93.75 94 LEU A CA 1
ATOM 772 C C . LEU A 1 94 ? 7.027 6.989 -4.940 1.00 93.75 94 LEU A C 1
ATOM 774 O O . LEU A 1 94 ? 6.103 6.999 -4.125 1.00 93.75 94 LEU A O 1
ATOM 778 N N . LYS A 1 95 ? 7.489 5.842 -5.456 1.00 90.62 95 LYS A N 1
ATOM 779 C CA . LYS A 1 95 ? 7.016 4.517 -5.029 1.00 90.62 95 LYS A CA 1
ATOM 780 C C . LYS A 1 95 ? 7.302 4.293 -3.541 1.00 90.62 95 LYS A C 1
ATOM 782 O O . LYS A 1 95 ? 6.428 3.798 -2.833 1.00 90.62 95 LYS A O 1
ATOM 787 N N . GLN A 1 96 ? 8.490 4.671 -3.073 1.00 90.00 96 GLN A N 1
ATOM 788 C CA . GLN A 1 96 ? 8.889 4.531 -1.677 1.00 90.00 96 GLN A CA 1
ATOM 789 C C . GLN A 1 96 ? 8.083 5.457 -0.752 1.00 90.00 96 GLN A C 1
ATOM 791 O O . GLN A 1 96 ? 7.493 4.972 0.209 1.00 90.00 96 GLN A O 1
ATOM 796 N N . GLU A 1 97 ? 7.945 6.741 -1.092 1.00 93.56 97 GLU A N 1
ATOM 797 C CA . GLU A 1 97 ? 7.120 7.704 -0.340 1.00 93.56 97 GLU A CA 1
ATOM 798 C C . GLU A 1 97 ? 5.655 7.243 -0.223 1.00 93.56 97 GLU A C 1
ATOM 800 O O . GLU A 1 97 ? 5.006 7.367 0.822 1.00 93.56 97 GLU A O 1
ATOM 805 N N . ARG A 1 98 ? 5.114 6.642 -1.291 1.00 92.12 98 ARG A N 1
ATOM 806 C CA . ARG A 1 98 ? 3.774 6.046 -1.271 1.00 92.12 98 ARG A CA 1
ATOM 807 C C . ARG A 1 98 ? 3.679 4.854 -0.315 1.00 92.12 98 ARG A C 1
ATOM 809 O O . ARG A 1 98 ? 2.677 4.718 0.378 1.00 92.12 98 ARG A O 1
ATOM 816 N N . ILE A 1 99 ? 4.681 3.981 -0.279 1.00 92.62 99 ILE A N 1
ATOM 817 C CA . ILE A 1 99 ? 4.694 2.843 0.652 1.00 92.62 99 ILE A CA 1
ATOM 818 C C . ILE A 1 99 ? 4.789 3.343 2.098 1.00 92.62 99 ILE A C 1
ATOM 820 O O . ILE A 1 99 ? 4.039 2.874 2.949 1.00 92.62 99 ILE A O 1
ATOM 824 N N . GLU A 1 100 ? 5.649 4.327 2.364 1.00 94.12 100 GLU A N 1
ATOM 825 C CA . GLU A 1 100 ? 5.821 4.925 3.693 1.00 94.12 100 GLU A CA 1
ATOM 826 C C . GLU A 1 100 ? 4.537 5.611 4.182 1.00 94.12 100 GLU A C 1
ATOM 828 O O . GLU A 1 100 ? 4.114 5.396 5.317 1.00 94.12 100 GLU A O 1
ATOM 833 N N . SER A 1 101 ? 3.860 6.378 3.322 1.00 91.50 101 SER A N 1
ATOM 834 C CA . SER A 1 101 ? 2.566 6.990 3.662 1.00 91.50 101 SER A CA 1
ATOM 835 C C . SER A 1 101 ? 1.471 5.954 3.939 1.00 91.50 101 SER A C 1
ATOM 837 O O . SER A 1 101 ? 0.732 6.106 4.910 1.00 91.50 101 SER A O 1
ATOM 839 N N . ILE A 1 102 ? 1.395 4.874 3.151 1.00 89.88 102 ILE A N 1
ATOM 840 C CA . ILE A 1 102 ? 0.460 3.767 3.405 1.00 89.88 102 ILE A CA 1
ATOM 841 C C . ILE A 1 102 ? 0.771 3.096 4.746 1.00 89.88 102 ILE A C 1
ATOM 843 O O . ILE A 1 102 ? -0.148 2.852 5.522 1.00 89.88 102 ILE A O 1
ATOM 847 N N . ALA A 1 103 ? 2.045 2.822 5.040 1.00 91.38 103 ALA A N 1
ATOM 848 C CA . ALA A 1 103 ? 2.456 2.218 6.305 1.00 91.38 103 ALA A CA 1
ATOM 849 C C . ALA A 1 103 ? 2.074 3.103 7.502 1.00 91.38 103 ALA A C 1
ATOM 851 O O . ALA A 1 103 ? 1.537 2.605 8.488 1.00 91.38 103 ALA A O 1
ATOM 852 N N . LYS A 1 104 ? 2.264 4.421 7.380 1.00 91.06 104 LYS A N 1
ATOM 853 C CA . LYS A 1 104 ? 1.895 5.400 8.409 1.00 91.06 104 LYS A CA 1
ATOM 854 C C . LYS A 1 104 ? 0.382 5.476 8.632 1.00 91.06 104 LYS A C 1
ATOM 856 O O . LYS A 1 104 ? -0.073 5.553 9.770 1.00 91.06 104 LYS A O 1
ATOM 861 N N . GLU A 1 105 ? -0.414 5.407 7.565 1.00 83.06 105 GLU A N 1
ATOM 862 C CA . GLU A 1 105 ? -1.875 5.317 7.680 1.00 83.06 105 GLU A CA 1
ATOM 863 C C . GLU A 1 105 ? -2.331 3.982 8.277 1.00 83.06 105 GLU A C 1
ATOM 865 O O . GLU A 1 105 ? -3.233 3.966 9.112 1.00 83.06 105 GLU A O 1
ATOM 870 N N . MET A 1 106 ? -1.693 2.866 7.915 1.00 80.88 106 MET A N 1
ATOM 871 C CA . MET A 1 106 ? -1.959 1.565 8.537 1.00 80.88 106 MET A CA 1
ATOM 872 C C . MET A 1 106 ? -1.640 1.585 10.033 1.00 80.88 106 MET A C 1
ATOM 874 O O . MET A 1 106 ? -2.435 1.095 10.830 1.00 80.88 106 MET A O 1
ATOM 878 N N . GLU A 1 107 ? -0.524 2.194 10.434 1.00 80.25 107 GLU A N 1
ATOM 879 C CA . GLU A 1 107 ? -0.169 2.393 11.839 1.00 80.25 107 GLU A CA 1
ATOM 880 C C . GLU A 1 107 ? -1.212 3.258 12.561 1.00 80.25 107 GLU A C 1
ATOM 882 O O . GLU A 1 107 ? -1.695 2.882 13.628 1.00 80.25 107 GLU A O 1
ATOM 887 N N . ARG A 1 108 ? -1.647 4.368 11.950 1.00 79.50 108 ARG A N 1
ATOM 888 C CA . ARG A 1 108 ? -2.718 5.222 12.487 1.00 79.50 108 ARG A CA 1
ATOM 889 C C . ARG A 1 108 ? -4.030 4.453 12.670 1.00 79.50 108 ARG A C 1
ATOM 891 O O . ARG A 1 108 ? -4.674 4.599 13.707 1.00 79.50 108 ARG A O 1
ATOM 898 N N . ILE A 1 109 ? -4.429 3.639 11.691 1.00 71.50 109 ILE A N 1
ATOM 899 C CA . ILE A 1 109 ? -5.635 2.796 11.753 1.00 71.50 109 ILE A CA 1
ATOM 900 C C . ILE A 1 109 ? -5.499 1.728 12.842 1.00 71.50 109 ILE A C 1
ATOM 902 O O . ILE A 1 109 ? -6.434 1.528 13.615 1.00 71.50 109 ILE A O 1
ATOM 906 N N . ASN A 1 110 ? -4.342 1.077 12.949 1.00 66.19 110 ASN A N 1
ATOM 907 C CA . ASN A 1 110 ? -4.089 0.100 14.004 1.00 66.19 110 ASN A CA 1
ATOM 908 C C . ASN A 1 110 ? -4.182 0.758 15.385 1.00 66.19 110 ASN A C 1
ATOM 910 O O . ASN A 1 11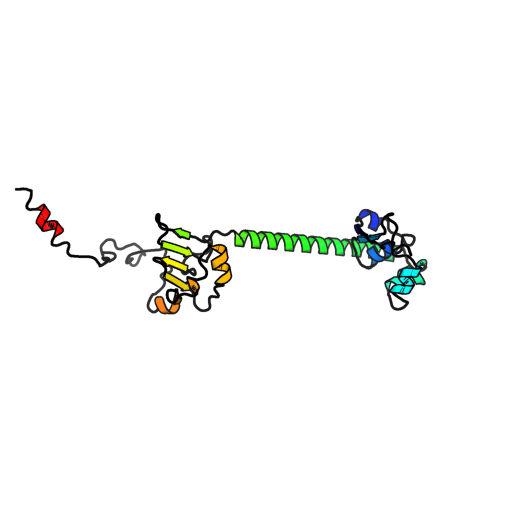0 ? -4.901 0.251 16.242 1.00 66.19 110 ASN A O 1
ATOM 914 N N . ASN A 1 111 ? -3.566 1.928 15.573 1.00 63.19 111 ASN A N 1
ATOM 915 C CA . ASN A 1 111 ? -3.652 2.704 16.813 1.00 63.19 111 ASN A CA 1
ATOM 916 C C . ASN A 1 111 ? -5.089 3.165 17.119 1.00 63.19 111 ASN A C 1
ATOM 918 O O . ASN A 1 111 ? -5.499 3.167 18.276 1.00 63.19 111 ASN A O 1
ATOM 922 N N . LEU A 1 112 ? -5.894 3.487 16.100 1.00 60.16 112 LEU A N 1
ATOM 923 C CA . LEU A 1 112 ? -7.334 3.722 16.265 1.00 60.16 112 LEU A CA 1
ATOM 924 C C . LEU A 1 112 ? -8.087 2.457 16.700 1.00 60.16 112 LEU A C 1
ATOM 926 O O . LEU A 1 112 ? -9.007 2.554 17.507 1.00 60.16 112 LEU A O 1
ATOM 930 N N . SER A 1 113 ? -7.692 1.277 16.212 1.00 53.25 113 SER A N 1
ATOM 931 C CA . SER A 1 113 ? -8.275 -0.001 16.645 1.00 53.25 113 SER A CA 1
ATOM 932 C C . SER A 1 113 ? -7.957 -0.334 18.112 1.00 53.25 113 SER A C 1
ATOM 934 O O . SER A 1 113 ? -8.743 -1.029 18.758 1.00 53.25 113 SER A O 1
ATOM 936 N N . PHE A 1 114 ? -6.862 0.230 18.644 1.00 48.69 114 PHE A N 1
ATOM 937 C CA . PHE A 1 114 ? -6.446 0.161 20.048 1.00 48.69 114 PHE A CA 1
ATOM 938 C C . PHE A 1 114 ? -7.003 1.285 20.929 1.00 48.69 114 PHE A C 1
ATOM 940 O O . PHE A 1 114 ? -6.688 1.312 22.117 1.00 48.69 114 PHE A O 1
ATOM 947 N N . LYS A 1 115 ? -7.843 2.199 20.414 1.00 56.34 115 LYS A N 1
ATOM 948 C CA . LYS A 1 115 ? -8.566 3.109 21.310 1.00 56.34 115 LYS A CA 1
ATOM 949 C C . LYS A 1 115 ? -9.511 2.274 22.164 1.00 56.34 115 LYS A C 1
ATOM 951 O O . LYS A 1 115 ? -10.489 1.709 21.667 1.00 56.34 115 LYS A O 1
ATOM 956 N N . GLU A 1 116 ? -9.159 2.144 23.439 1.00 61.44 116 GLU A N 1
ATOM 957 C CA . GLU A 1 116 ? -9.965 1.435 24.413 1.00 61.44 116 GLU A CA 1
ATOM 958 C C . GLU A 1 116 ? -11.310 2.145 24.521 1.00 61.44 116 GLU A C 1
ATOM 960 O O . GLU A 1 116 ? -11.427 3.315 24.887 1.00 61.44 116 GLU A O 1
ATOM 965 N N . ASN A 1 117 ? -12.339 1.413 24.129 1.00 68.69 117 ASN A N 1
ATOM 966 C CA . ASN A 1 117 ? -13.708 1.783 24.399 1.00 68.69 117 ASN A CA 1
ATOM 967 C C . ASN A 1 117 ? -13.905 1.704 25.913 1.00 68.69 117 ASN A C 1
ATOM 969 O O . ASN A 1 117 ? -13.468 0.734 26.538 1.00 68.69 117 ASN A O 1
ATOM 973 N N . LEU A 1 118 ? -14.544 2.712 26.506 1.00 76.19 118 LEU A N 1
ATOM 974 C CA . LEU A 1 118 ? -14.819 2.689 27.938 1.00 76.19 118 LEU A CA 1
ATOM 975 C C . LEU A 1 118 ? -15.741 1.502 28.238 1.00 76.19 118 LEU A C 1
ATOM 977 O O . LEU A 1 118 ? -16.833 1.395 27.677 1.00 76.19 118 LEU A O 1
ATOM 981 N N . ILE A 1 119 ? -15.296 0.610 29.120 1.00 80.44 119 ILE A N 1
ATOM 982 C CA . ILE A 1 119 ? -16.097 -0.507 29.615 1.00 80.44 119 ILE A CA 1
ATOM 983 C C . ILE A 1 119 ? -16.261 -0.338 31.119 1.00 80.44 119 ILE A C 1
ATOM 985 O O . ILE A 1 119 ? -15.279 -0.305 31.858 1.00 80.44 119 ILE A O 1
ATOM 989 N N . LEU A 1 120 ? -17.508 -0.265 31.572 1.00 83.81 120 LEU A N 1
ATOM 990 C CA . LEU A 1 120 ? -17.857 -0.313 32.986 1.00 83.81 120 LEU A CA 1
ATOM 991 C C . LEU A 1 120 ? -18.464 -1.687 33.270 1.00 83.81 120 LEU A C 1
ATOM 993 O O . LEU A 1 120 ? -19.452 -2.065 32.646 1.00 83.81 120 LEU A O 1
ATOM 997 N N . GLU A 1 121 ? -17.874 -2.449 34.186 1.00 84.31 121 GLU A N 1
ATOM 998 C CA . GLU A 1 121 ? -18.334 -3.792 34.557 1.00 84.31 121 GLU A CA 1
ATOM 999 C C . GLU A 1 121 ? -18.589 -3.846 36.070 1.00 84.31 121 GLU A C 1
ATOM 1001 O O . GLU A 1 121 ? -17.812 -3.306 36.863 1.00 84.31 121 GLU A O 1
ATOM 1006 N N . SER A 1 122 ? -19.691 -4.474 36.486 1.00 85.31 122 SER A N 1
ATOM 1007 C CA . SER A 1 122 ? -19.958 -4.727 37.902 1.00 85.31 122 SER A CA 1
ATOM 1008 C C . SER A 1 122 ? -18.970 -5.753 38.468 1.00 85.31 122 SER A C 1
ATOM 1010 O O . SER A 1 122 ? -18.424 -6.587 37.747 1.00 85.31 122 SER A O 1
ATOM 1012 N N . LYS A 1 123 ? -18.736 -5.734 39.788 1.00 81.31 123 LYS A N 1
ATOM 1013 C CA . LYS A 1 123 ? -17.771 -6.649 40.438 1.00 81.31 123 LYS A CA 1
ATOM 1014 C C . LYS A 1 123 ? -18.092 -8.130 40.212 1.00 81.31 123 LYS A C 1
ATOM 1016 O O . LYS A 1 123 ? -17.186 -8.946 40.089 1.00 81.31 123 LYS A O 1
ATOM 1021 N N . ASP A 1 124 ? -19.376 -8.461 40.184 1.00 82.94 124 ASP A N 1
ATOM 1022 C CA . ASP A 1 124 ? -19.919 -9.797 39.930 1.00 82.94 124 ASP A CA 1
ATOM 1023 C C . ASP A 1 124 ? -20.092 -10.105 38.430 1.00 82.94 124 ASP A C 1
ATOM 1025 O O . ASP A 1 124 ? -20.531 -11.198 38.079 1.00 82.94 124 ASP A O 1
ATOM 1029 N N . LYS A 1 125 ? -19.738 -9.159 37.546 1.00 79.81 125 LYS A N 1
ATOM 1030 C CA . LYS A 1 125 ? -19.833 -9.242 36.078 1.00 79.81 125 LYS A CA 1
ATOM 1031 C C . LYS A 1 125 ? -21.243 -9.484 35.535 1.00 79.81 125 LYS A C 1
ATOM 1033 O O . LYS A 1 125 ? -21.401 -9.847 34.370 1.00 79.81 125 LYS A O 1
ATOM 1038 N N . SER A 1 126 ? -22.265 -9.278 36.363 1.00 79.94 126 SER A N 1
ATOM 1039 C CA . SER A 1 126 ? -23.668 -9.406 35.967 1.00 79.94 126 SER A CA 1
ATOM 1040 C C . SER A 1 126 ? -24.138 -8.243 35.091 1.00 79.94 126 SER A C 1
ATOM 1042 O O . SER A 1 126 ? -25.080 -8.417 34.314 1.00 79.94 126 SER A O 1
ATOM 1044 N N . ILE A 1 127 ? -23.473 -7.083 35.188 1.00 84.38 127 ILE A N 1
ATOM 1045 C CA . ILE A 1 127 ? -23.762 -5.866 34.427 1.00 84.38 127 ILE A CA 1
ATOM 1046 C C . ILE A 1 127 ? -22.496 -5.383 33.715 1.00 84.38 127 ILE A C 1
ATOM 1048 O O . ILE A 1 127 ? -21.424 -5.281 34.315 1.00 84.38 127 ILE A O 1
ATOM 1052 N N . LYS A 1 128 ? -22.635 -5.032 32.437 1.00 85.50 128 LYS A N 1
ATOM 1053 C CA . LYS A 1 128 ? -21.579 -4.458 31.604 1.00 85.50 128 LYS A CA 1
ATOM 1054 C C . LYS A 1 128 ? -22.132 -3.347 30.722 1.00 85.50 128 LYS A C 1
ATOM 1056 O O . LYS A 1 128 ? -23.129 -3.536 30.033 1.00 85.50 128 LYS A O 1
ATOM 1061 N N . ILE A 1 129 ? -21.458 -2.207 30.714 1.00 87.12 129 ILE A N 1
ATOM 1062 C CA . ILE A 1 129 ? -21.757 -1.055 29.867 1.00 87.12 129 ILE A CA 1
ATOM 1063 C C . ILE A 1 129 ? -20.542 -0.803 28.981 1.00 87.12 129 ILE A C 1
ATOM 1065 O O . ILE A 1 129 ? -19.429 -0.668 29.485 1.00 87.12 129 ILE A O 1
ATOM 1069 N N . ILE A 1 130 ? -20.751 -0.755 27.669 1.00 83.94 130 ILE A N 1
ATOM 1070 C CA . ILE A 1 130 ? -19.700 -0.578 26.667 1.00 83.94 130 ILE A CA 1
ATOM 1071 C C . ILE A 1 130 ? -20.023 0.668 25.849 1.00 83.94 130 ILE A C 1
ATOM 1073 O O . ILE A 1 130 ? -21.017 0.686 25.123 1.00 83.94 130 ILE A O 1
ATOM 1077 N N . PHE A 1 131 ? -19.173 1.685 25.941 1.00 84.88 131 PHE A N 1
ATOM 1078 C CA . PHE A 1 131 ? -19.250 2.880 25.104 1.00 84.88 131 PHE A CA 1
ATOM 1079 C C . PHE A 1 131 ? -18.505 2.611 23.796 1.00 84.88 131 PHE A C 1
ATOM 1081 O O . PHE A 1 131 ? -17.334 2.243 23.815 1.00 84.88 131 PHE A O 1
ATOM 1088 N N . LEU A 1 132 ? -19.183 2.728 22.656 1.00 78.81 132 LEU A N 1
ATOM 1089 C CA . LEU A 1 132 ? -18.611 2.366 21.355 1.00 78.81 132 LEU A CA 1
ATOM 1090 C C . LEU A 1 132 ? -17.736 3.463 20.744 1.00 78.81 132 LEU A C 1
ATOM 1092 O O . LEU A 1 132 ? -16.926 3.148 19.869 1.00 78.81 132 LEU A O 1
ATOM 1096 N N . ASP A 1 133 ? -17.872 4.702 21.219 1.00 73.69 133 ASP A N 1
ATOM 1097 C CA . ASP A 1 133 ? -16.992 5.807 20.847 1.00 73.69 133 ASP A CA 1
ATOM 1098 C C . ASP A 1 133 ? -15.765 5.850 21.772 1.00 73.69 133 ASP A C 1
ATOM 1100 O O . ASP A 1 133 ? -15.800 5.414 22.925 1.00 73.69 133 ASP A O 1
ATOM 1104 N N . SER A 1 134 ? -14.657 6.388 21.261 1.00 64.06 134 SER A N 1
ATOM 1105 C CA . SER A 1 134 ? -13.407 6.472 22.020 1.00 64.06 134 SER A CA 1
ATOM 1106 C C . SER A 1 134 ? -13.505 7.437 23.209 1.00 64.06 134 SER A C 1
ATOM 1108 O O . SER A 1 134 ? -14.213 8.438 23.137 1.00 64.06 134 SER A O 1
ATOM 1110 N N . ILE A 1 135 ? -12.725 7.201 24.267 1.00 60.66 135 ILE A N 1
ATOM 1111 C CA . ILE A 1 135 ? -12.656 8.085 25.450 1.00 60.66 135 ILE A CA 1
ATOM 1112 C C . ILE A 1 135 ? -12.193 9.511 25.089 1.00 60.66 135 ILE A C 1
ATOM 1114 O O . ILE A 1 135 ? -12.577 10.478 25.738 1.00 60.66 135 ILE A O 1
ATOM 1118 N N . GLU A 1 136 ? -11.383 9.652 24.036 1.00 58.06 136 GLU A N 1
ATOM 1119 C CA . GLU A 1 136 ? -10.893 10.949 23.543 1.00 58.06 136 GLU A CA 1
ATOM 1120 C C . GLU A 1 136 ? -11.928 11.726 22.714 1.00 58.06 136 GLU A C 1
ATOM 1122 O O . GLU A 1 136 ? -11.784 12.931 22.512 1.00 58.06 136 GLU A O 1
ATOM 1127 N N . SER A 1 137 ? -12.962 11.053 22.205 1.00 58.25 137 SER A N 1
ATOM 1128 C CA . SER A 1 137 ? -14.133 11.724 21.637 1.00 58.25 137 SER A CA 1
ATOM 1129 C C . SER A 1 137 ? -15.093 12.077 22.765 1.00 58.25 137 SER A C 1
ATOM 1131 O O . SER A 1 137 ? -15.194 11.340 23.739 1.00 58.25 137 SER A O 1
ATOM 1133 N N . ASN A 1 138 ? -15.817 13.193 22.638 1.00 57.69 138 ASN A N 1
ATOM 1134 C CA . ASN A 1 138 ? -16.871 13.540 23.587 1.00 57.69 138 ASN A CA 1
ATOM 1135 C C . ASN A 1 138 ? -17.836 12.345 23.720 1.00 57.69 138 ASN A C 1
ATOM 1137 O O . ASN A 1 138 ? -18.557 12.024 22.778 1.00 57.69 138 ASN A O 1
ATOM 1141 N N . ILE A 1 139 ? -17.790 11.664 24.871 1.00 60.44 139 ILE A N 1
ATOM 1142 C CA . ILE A 1 139 ? -18.518 10.413 25.145 1.00 60.44 139 ILE A CA 1
ATOM 1143 C C . ILE A 1 139 ? -20.028 10.689 25.252 1.00 60.44 139 ILE A C 1
ATOM 1145 O O . ILE A 1 139 ? -20.843 9.761 25.225 1.00 60.44 139 ILE A O 1
ATOM 1149 N N . SER A 1 140 ? -20.412 11.970 25.341 1.00 60.88 140 SER A N 1
ATOM 1150 C CA . SER A 1 140 ? -21.800 12.409 25.286 1.00 60.88 140 SER A CA 1
ATOM 1151 C C . SER A 1 140 ? -22.501 11.818 24.063 1.00 60.88 140 SER A C 1
ATOM 1153 O O . SER A 1 140 ? -22.055 11.966 22.921 1.00 60.88 140 SER A O 1
ATOM 1155 N N . MET A 1 141 ? -23.607 11.117 24.323 1.00 65.62 141 MET A N 1
ATOM 1156 C CA . MET A 1 141 ? -24.454 10.475 23.314 1.00 65.62 141 MET A CA 1
ATOM 1157 C C . MET A 1 141 ? -23.769 9.387 22.482 1.00 65.62 141 MET A C 1
ATOM 1159 O O . MET A 1 141 ? -24.272 9.036 21.417 1.00 65.62 141 MET A O 1
ATOM 1163 N N . SER A 1 142 ? -22.625 8.861 22.919 1.00 70.81 142 SER A N 1
ATOM 1164 C CA . SER A 1 142 ? -21.959 7.763 22.216 1.00 70.81 142 SER A CA 1
ATOM 1165 C C . SER A 1 142 ? -22.832 6.517 22.144 1.00 70.81 142 SER A C 1
ATOM 1167 O O . SER A 1 142 ? -23.594 6.233 23.065 1.00 70.81 142 SER A O 1
ATOM 1169 N N . ASN A 1 143 ? -22.733 5.764 21.044 1.00 85.12 143 ASN A N 1
ATOM 1170 C CA . ASN A 1 143 ? -23.496 4.522 20.932 1.00 85.12 143 ASN A CA 1
ATOM 1171 C C . ASN A 1 143 ? -23.081 3.585 22.078 1.00 85.12 143 ASN A C 1
ATOM 1173 O O . ASN A 1 143 ? -21.891 3.393 22.329 1.00 85.12 143 ASN A O 1
ATOM 1177 N N . LEU A 1 144 ? -24.057 3.014 22.774 1.00 87.25 144 LEU A N 1
ATOM 1178 C CA . LEU A 1 144 ? -23.863 2.288 24.023 1.00 87.25 144 LEU A CA 1
ATOM 1179 C C . LEU A 1 144 ? -24.438 0.882 23.910 1.00 87.25 144 LEU A C 1
ATOM 1181 O O . LEU A 1 144 ? -25.544 0.699 23.402 1.00 87.25 144 LEU A O 1
ATOM 1185 N N . ILE A 1 145 ? -23.732 -0.097 24.466 1.00 86.94 145 ILE A N 1
ATOM 1186 C CA . ILE A 1 145 ? -24.272 -1.437 24.701 1.00 86.94 145 ILE A CA 1
ATOM 1187 C C . ILE A 1 145 ? -24.358 -1.655 26.203 1.00 86.94 145 ILE A C 1
ATOM 1189 O O . ILE A 1 145 ? -23.346 -1.616 26.900 1.00 86.94 145 ILE A O 1
ATOM 1193 N N . HIS A 1 146 ? -25.564 -1.913 26.692 1.00 88.25 146 HIS A N 1
ATOM 1194 C CA . HIS A 1 146 ? -25.822 -2.272 28.075 1.00 88.25 146 HIS A CA 1
ATOM 1195 C C . HIS A 1 146 ? -26.235 -3.740 28.153 1.00 88.25 146 HIS A C 1
ATOM 1197 O O . HIS A 1 146 ? -27.235 -4.148 27.571 1.00 88.25 146 HIS A O 1
ATOM 1203 N N . ILE A 1 147 ? -25.454 -4.534 28.875 1.00 85.38 147 ILE A N 1
ATOM 1204 C CA . ILE A 1 147 ? -25.655 -5.967 29.067 1.00 85.38 147 ILE A CA 1
ATOM 1205 C C . ILE A 1 147 ? -25.930 -6.195 30.545 1.00 85.38 147 ILE A C 1
ATOM 1207 O O . ILE A 1 147 ? -25.115 -5.825 31.385 1.00 85.38 147 ILE A O 1
ATOM 1211 N N . TYR A 1 148 ? -27.062 -6.805 30.867 1.00 86.50 148 TYR A N 1
ATOM 1212 C CA . TYR A 1 148 ? -27.448 -7.080 32.249 1.00 86.50 148 TYR A CA 1
ATOM 1213 C C . TYR A 1 148 ? -28.407 -8.259 32.298 1.00 86.50 148 TYR A C 1
ATOM 1215 O O . TYR A 1 148 ? -29.303 -8.348 31.465 1.00 86.50 148 TYR A O 1
ATOM 1223 N N . ASN A 1 149 ? -28.269 -9.154 33.278 1.00 76.44 149 ASN A N 1
ATOM 1224 C CA . ASN A 1 149 ? -29.252 -10.219 33.544 1.00 76.44 149 ASN A CA 1
ATOM 1225 C C . ASN A 1 149 ? -29.719 -10.979 32.273 1.00 76.44 149 ASN A C 1
ATOM 1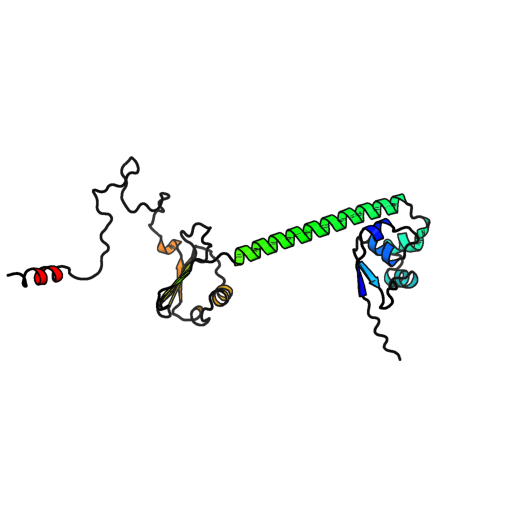227 O O . ASN A 1 149 ? -30.918 -11.191 32.079 1.00 76.44 149 ASN A O 1
ATOM 1231 N N . ASN A 1 150 ? -28.789 -11.343 31.380 1.00 74.94 150 ASN A N 1
ATOM 1232 C CA . ASN A 1 150 ? -29.057 -11.963 30.067 1.00 74.94 150 ASN A CA 1
ATOM 1233 C C . ASN A 1 150 ? -29.955 -11.144 29.107 1.00 74.94 150 ASN A C 1
ATOM 1235 O O . ASN A 1 150 ? -30.628 -11.707 28.236 1.00 74.94 150 ASN A O 1
ATOM 1239 N N . LYS A 1 151 ? -29.965 -9.819 29.249 1.00 82.88 151 LYS A N 1
ATOM 1240 C CA . LYS A 1 151 ? -30.607 -8.850 28.354 1.00 82.88 151 LYS A CA 1
ATOM 1241 C C . LYS A 1 151 ? -29.566 -7.910 27.764 1.00 82.88 151 LYS A C 1
ATOM 1243 O O . LYS A 1 151 ? -28.525 -7.671 28.378 1.00 82.88 151 LYS A O 1
ATOM 1248 N N . ILE A 1 152 ? -29.864 -7.393 26.575 1.00 84.06 152 ILE A N 1
ATOM 1249 C CA . ILE A 1 152 ? -29.045 -6.388 25.901 1.00 84.06 152 ILE A CA 1
ATOM 1250 C C . ILE A 1 152 ? -29.932 -5.220 25.500 1.00 84.06 152 ILE A C 1
ATOM 1252 O O . ILE A 1 152 ? -30.900 -5.395 24.766 1.00 84.06 152 ILE A O 1
ATOM 1256 N N . ASP A 1 153 ? -29.538 -4.024 25.905 1.00 87.56 153 ASP A N 1
ATOM 1257 C CA . ASP A 1 153 ? -30.097 -2.781 25.399 1.00 87.56 153 ASP A CA 1
ATOM 1258 C C . ASP A 1 153 ? -29.010 -2.045 24.602 1.00 87.56 153 ASP A C 1
ATOM 1260 O O . ASP A 1 153 ? -27.902 -1.820 25.095 1.00 87.56 153 ASP A O 1
ATOM 1264 N N . ILE A 1 154 ? -29.310 -1.693 23.352 1.00 87.25 154 ILE A N 1
ATOM 1265 C CA . ILE A 1 154 ? -28.427 -0.922 22.470 1.00 87.25 154 ILE A CA 1
ATOM 1266 C C . ILE A 1 154 ? -28.997 0.486 22.356 1.00 87.25 154 ILE A C 1
ATOM 1268 O O . ILE A 1 154 ? -30.118 0.656 21.881 1.00 87.25 154 ILE A O 1
ATOM 1272 N N . PHE A 1 155 ? -28.224 1.491 22.753 1.00 88.19 155 PHE A N 1
ATOM 1273 C CA . PHE A 1 155 ? -28.586 2.896 22.595 1.00 88.19 155 PHE A CA 1
ATOM 1274 C C . PHE A 1 155 ? -27.758 3.492 21.476 1.00 88.19 155 PHE A C 1
ATOM 1276 O O . PHE A 1 155 ? -26.539 3.324 21.447 1.00 88.19 155 PHE A O 1
ATOM 1283 N N . THR A 1 156 ? -28.412 4.155 20.530 1.00 86.94 156 THR A N 1
ATOM 1284 C CA . THR A 1 156 ? -27.721 4.560 19.315 1.00 86.94 156 THR A CA 1
ATOM 1285 C C . THR A 1 156 ? -28.258 5.854 18.722 1.00 86.94 156 THR A C 1
ATOM 1287 O O . THR A 1 156 ? -29.443 6.181 18.839 1.00 86.94 156 THR A O 1
ATOM 1290 N N . LYS A 1 157 ? -27.374 6.613 18.065 1.00 83.94 157 LYS A N 1
ATOM 1291 C CA . LYS A 1 157 ? -27.751 7.811 17.298 1.00 83.94 157 LYS A CA 1
ATOM 1292 C C . LYS A 1 157 ? -28.574 7.415 16.075 1.00 83.94 157 LYS A C 1
ATOM 1294 O O . LYS A 1 157 ? -28.421 6.314 15.540 1.00 83.94 157 LYS A O 1
ATOM 1299 N N . ASP A 1 158 ? -29.399 8.325 15.574 1.00 75.44 158 AS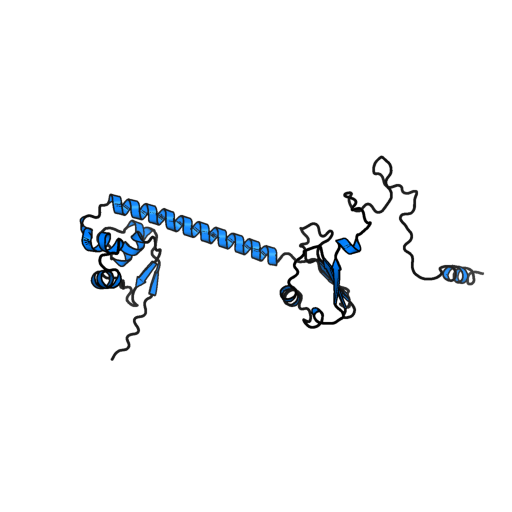P A N 1
ATOM 1300 C CA . ASP A 1 158 ? -30.101 8.090 14.312 1.00 75.44 158 ASP A CA 1
ATOM 1301 C C . ASP A 1 158 ? -29.112 7.789 13.185 1.00 75.44 158 ASP A C 1
ATOM 1303 O O . ASP A 1 158 ? -28.063 8.425 13.078 1.00 75.44 158 ASP A O 1
ATOM 1307 N N . LYS A 1 159 ? -29.465 6.825 12.325 1.00 76.75 159 LYS A N 1
ATOM 1308 C CA . LYS A 1 159 ? -28.673 6.412 11.147 1.00 76.75 159 LYS A CA 1
ATOM 1309 C C . LYS A 1 159 ? -27.277 5.854 11.458 1.00 76.75 159 LYS A C 1
ATOM 1311 O O . LYS A 1 159 ? -26.493 5.636 10.538 1.00 76.75 159 LYS A O 1
ATOM 1316 N N . SER A 1 160 ? -26.960 5.621 12.726 1.00 78.38 160 SER A N 1
ATOM 1317 C CA . SER A 1 160 ? -25.766 4.882 13.130 1.00 78.38 160 SER A CA 1
ATOM 1318 C C . SER A 1 160 ? -25.745 3.488 12.496 1.00 78.38 160 SER A C 1
ATOM 1320 O O . SER A 1 160 ? -26.773 2.822 12.362 1.00 78.38 160 SER A O 1
ATOM 1322 N N . ILE A 1 161 ? -24.551 3.049 12.103 1.00 77.69 161 ILE A N 1
ATOM 1323 C CA . ILE A 1 161 ? -24.317 1.700 11.592 1.00 77.69 161 ILE A CA 1
ATOM 1324 C C . ILE A 1 161 ? -23.477 0.981 12.636 1.00 77.69 161 ILE A C 1
ATOM 1326 O O . ILE A 1 161 ? -22.356 1.393 12.929 1.00 77.69 161 ILE A O 1
ATOM 1330 N N . ILE A 1 162 ? -24.035 -0.082 13.206 1.00 76.44 162 ILE A N 1
ATOM 1331 C CA . ILE A 1 162 ? -23.363 -0.916 14.195 1.00 76.44 162 ILE A CA 1
ATOM 1332 C C . ILE A 1 162 ? -23.140 -2.295 13.578 1.00 76.44 162 ILE A C 1
ATOM 1334 O O . ILE A 1 162 ? -24.097 -3.003 13.266 1.00 76.44 162 ILE A O 1
ATOM 1338 N N . ASP A 1 163 ? -21.874 -2.680 13.416 1.00 77.31 163 ASP A N 1
ATOM 1339 C CA . ASP A 1 163 ? -21.504 -4.030 12.993 1.00 77.31 163 ASP A CA 1
ATOM 1340 C C . ASP A 1 163 ? -21.490 -4.976 14.199 1.00 77.31 163 ASP A C 1
ATOM 1342 O O . ASP A 1 163 ? -20.553 -5.020 14.999 1.00 77.31 163 ASP A O 1
ATOM 1346 N N . ILE A 1 164 ? -22.567 -5.747 14.311 1.00 73.25 164 ILE A N 1
ATOM 1347 C CA . ILE A 1 164 ? -22.797 -6.705 15.389 1.00 73.25 164 ILE A CA 1
ATOM 1348 C C . ILE A 1 164 ? -21.736 -7.812 15.401 1.00 73.25 164 ILE A C 1
ATOM 1350 O O . ILE A 1 164 ? -21.286 -8.214 16.474 1.00 73.25 164 ILE A O 1
ATOM 1354 N N . GLU A 1 165 ? -21.314 -8.312 14.237 1.00 73.06 165 GLU A N 1
ATOM 1355 C CA . GLU A 1 165 ? -20.361 -9.425 14.169 1.00 73.06 165 GLU A CA 1
ATOM 1356 C C . GLU A 1 165 ? -18.979 -8.991 14.669 1.00 73.06 165 GLU A C 1
ATOM 1358 O O . GLU A 1 165 ? -18.313 -9.720 15.412 1.00 73.06 165 GLU A O 1
ATOM 1363 N N . SER A 1 166 ? -18.581 -7.769 14.314 1.00 75.19 166 SER A N 1
ATOM 1364 C CA . SER A 1 166 ? -17.357 -7.142 14.811 1.00 75.19 166 SER A CA 1
ATOM 1365 C C . SER A 1 166 ? -17.383 -6.962 16.334 1.00 75.19 166 SER A C 1
ATOM 1367 O O . SER A 1 166 ? -16.413 -7.296 17.017 1.00 75.19 166 SER A O 1
ATOM 1369 N N . LEU A 1 167 ? -18.515 -6.527 16.899 1.00 74.06 167 LEU A N 1
ATOM 1370 C CA . LEU A 1 167 ? -18.678 -6.347 18.347 1.00 74.06 167 LEU A CA 1
ATOM 1371 C C . LEU A 1 167 ? -18.605 -7.660 19.128 1.00 74.06 167 LEU A C 1
ATOM 1373 O O . LEU A 1 167 ? -17.930 -7.724 20.156 1.00 74.06 167 LEU A O 1
ATOM 1377 N N . VAL A 1 168 ? -19.272 -8.707 18.636 1.00 74.44 168 VAL A N 1
ATOM 1378 C CA . VAL A 1 168 ? -19.252 -10.045 19.247 1.00 74.44 168 VAL A CA 1
ATOM 1379 C C . VAL A 1 168 ? -17.817 -10.546 19.379 1.00 74.44 168 VAL A C 1
ATOM 1381 O O . VAL A 1 168 ? -17.420 -10.992 20.455 1.00 74.44 168 VAL A O 1
ATOM 1384 N N . LYS A 1 169 ? -17.021 -10.400 18.312 1.00 75.75 169 LYS A N 1
ATOM 1385 C CA . LYS A 1 169 ? -15.601 -10.774 18.302 1.00 75.75 169 LYS A CA 1
ATOM 1386 C C . LYS A 1 169 ? -14.771 -9.891 19.235 1.00 75.75 169 LYS A C 1
ATOM 1388 O O . LYS A 1 169 ? -14.002 -10.419 20.032 1.00 75.75 169 LYS A O 1
ATOM 1393 N N . LYS A 1 170 ? -14.933 -8.564 19.162 1.00 74.62 170 LYS A N 1
ATOM 1394 C CA . LYS A 1 170 ? -14.129 -7.595 19.929 1.00 74.62 170 LYS A CA 1
ATOM 1395 C C . LYS A 1 170 ? -14.322 -7.733 21.441 1.00 74.62 170 LYS A C 1
ATOM 1397 O O . LYS A 1 170 ? -13.361 -7.596 22.188 1.00 74.62 170 LYS A O 1
ATOM 1402 N N . TYR A 1 171 ? -15.545 -8.014 21.887 1.00 71.94 171 TYR A N 1
ATOM 1403 C CA . TYR A 1 171 ? -15.897 -8.048 23.311 1.00 71.94 171 TYR A CA 1
ATOM 1404 C C . TYR A 1 171 ? -16.138 -9.448 23.871 1.00 71.94 171 TYR A C 1
ATOM 1406 O O . TYR A 1 171 ? -16.552 -9.572 25.025 1.00 71.94 171 TYR A O 1
ATOM 1414 N N . ASN A 1 172 ? -15.875 -10.488 23.074 1.00 71.06 172 ASN A N 1
ATOM 1415 C CA . ASN A 1 172 ? -16.103 -11.884 23.438 1.00 71.06 172 ASN A CA 1
ATOM 1416 C C . ASN A 1 172 ? -17.522 -12.115 23.997 1.00 71.06 172 ASN A C 1
ATOM 1418 O O . ASN A 1 172 ? -17.710 -12.739 25.043 1.00 71.06 172 ASN A O 1
ATOM 1422 N N . LEU A 1 173 ? -18.519 -11.527 23.330 1.00 73.19 173 LEU A N 1
ATOM 1423 C CA . LEU A 1 173 ? -19.926 -11.685 23.695 1.00 73.19 173 LEU A CA 1
ATOM 1424 C C . LEU A 1 173 ? -20.447 -13.008 23.132 1.00 73.19 173 LEU A C 1
ATOM 1426 O O . LEU A 1 173 ? -20.011 -13.444 22.069 1.00 73.19 173 LEU A O 1
ATOM 1430 N N . ASP A 1 174 ? -21.413 -13.637 23.799 1.00 70.44 174 ASP A N 1
ATOM 1431 C CA . ASP A 1 174 ? -22.089 -14.786 23.199 1.00 70.44 174 ASP A CA 1
ATOM 1432 C C . ASP A 1 174 ? -22.970 -14.303 22.032 1.00 70.44 174 ASP A C 1
ATOM 1434 O O . ASP A 1 174 ? -23.885 -13.490 22.186 1.00 70.44 174 ASP A O 1
ATOM 1438 N N . SER A 1 175 ? -22.667 -14.819 20.839 1.00 63.03 175 SER A N 1
ATOM 1439 C CA . SER A 1 175 ? -23.376 -14.529 19.590 1.00 63.03 175 SER A CA 1
ATOM 1440 C C . SER A 1 175 ? -24.887 -14.796 19.655 1.00 63.03 175 SER A C 1
ATOM 1442 O O . SER A 1 175 ? -25.649 -14.193 18.896 1.00 63.03 175 SER A O 1
ATOM 1444 N N . ASN A 1 176 ? -25.337 -15.663 20.569 1.00 63.38 176 ASN A N 1
ATOM 1445 C CA . ASN A 1 176 ? -26.752 -15.950 20.787 1.00 63.38 176 ASN A CA 1
ATOM 1446 C C . ASN A 1 176 ? -27.482 -14.814 21.504 1.00 63.38 176 ASN A C 1
ATOM 1448 O O . ASN A 1 176 ? -28.694 -14.680 21.338 1.00 63.38 176 ASN A O 1
ATOM 1452 N N . ILE A 1 177 ? -26.777 -13.972 22.266 1.00 61.50 177 ILE A N 1
ATOM 1453 C CA . ILE A 1 177 ? -27.425 -12.919 23.051 1.00 61.50 177 ILE A CA 1
ATOM 1454 C C . ILE A 1 177 ? -28.067 -11.883 22.114 1.00 61.50 177 ILE A C 1
ATOM 1456 O O . ILE A 1 177 ? -29.211 -11.491 22.332 1.00 61.50 177 ILE A O 1
ATOM 1460 N N . LEU A 1 178 ? -27.405 -11.548 21.002 1.00 59.84 178 LEU A N 1
ATOM 1461 C CA . LEU A 1 178 ? -27.892 -10.580 20.004 1.00 59.84 178 LEU A CA 1
ATOM 1462 C C . LEU A 1 178 ? -28.943 -11.155 19.039 1.00 59.84 178 LEU A C 1
ATOM 1464 O O . LEU A 1 178 ? -29.629 -10.405 18.353 1.00 59.84 178 LEU A O 1
ATOM 1468 N N . LYS A 1 179 ? -29.083 -12.485 18.993 1.00 59.31 179 LYS A N 1
ATOM 1469 C CA . LYS A 1 179 ? -30.140 -13.191 18.244 1.00 59.31 179 LYS A CA 1
ATOM 1470 C C . LYS A 1 179 ? -31.349 -13.541 19.114 1.00 59.31 179 LYS A C 1
ATOM 1472 O O . LYS A 1 179 ? -32.338 -14.063 18.606 1.00 59.31 179 LYS A O 1
ATOM 1477 N N . SER A 1 180 ? -31.263 -13.297 20.420 1.00 59.44 180 SER A N 1
ATOM 1478 C CA . SER A 1 180 ? -32.331 -13.597 21.365 1.00 59.44 180 SER A CA 1
ATOM 1479 C C . SER A 1 180 ? -33.390 -12.491 21.380 1.00 59.44 180 SER A C 1
ATOM 1481 O O . SER A 1 180 ? -33.084 -11.316 21.175 1.00 59.44 180 SER A O 1
ATOM 1483 N N . ASN A 1 181 ? -34.628 -12.846 21.737 1.00 56.97 181 ASN A N 1
ATOM 1484 C CA . ASN A 1 181 ? -35.726 -11.895 21.976 1.00 56.97 181 ASN A CA 1
ATOM 1485 C C . ASN A 1 181 ? -35.447 -10.897 23.128 1.00 56.97 181 ASN A C 1
ATOM 1487 O O . ASN A 1 181 ? -36.298 -10.069 23.447 1.00 56.97 181 ASN A O 1
ATOM 1491 N N . ASN A 1 182 ? -34.276 -10.976 23.768 1.00 72.69 182 ASN A N 1
ATOM 1492 C CA . ASN A 1 182 ? -33.871 -10.131 24.884 1.00 72.69 182 ASN A CA 1
ATOM 1493 C C . ASN A 1 182 ? -33.026 -8.920 24.457 1.00 72.69 182 ASN A C 1
ATOM 1495 O O . ASN A 1 182 ? -32.539 -8.205 25.334 1.00 72.69 182 ASN A O 1
ATOM 1499 N N . THR A 1 183 ? -32.838 -8.695 23.151 1.00 80.19 183 THR A N 1
ATOM 1500 C CA . THR A 1 183 ? -32.159 -7.498 22.633 1.00 80.19 183 THR A CA 1
ATOM 1501 C C . THR A 1 183 ? -33.167 -6.407 22.287 1.00 80.19 183 THR A C 1
ATOM 1503 O O . THR A 1 183 ? -34.111 -6.647 21.534 1.00 80.19 183 THR A O 1
ATOM 1506 N N . ARG A 1 184 ? -32.964 -5.197 22.807 1.00 86.50 184 ARG A N 1
ATOM 1507 C CA . ARG A 1 184 ? -33.761 -4.006 22.485 1.00 86.50 184 ARG A CA 1
ATOM 1508 C C . ARG A 1 184 ? -32.864 -2.919 21.919 1.00 86.50 184 ARG A C 1
ATOM 1510 O O . ARG A 1 184 ? -31.702 -2.804 22.298 1.00 86.50 184 ARG A O 1
ATOM 1517 N N . ILE A 1 185 ? -33.415 -2.119 21.013 1.00 85.88 185 ILE A N 1
ATOM 1518 C CA . ILE A 1 185 ? -32.705 -1.009 20.378 1.00 85.88 185 ILE A CA 1
ATOM 1519 C C . ILE A 1 185 ? -33.469 0.272 20.680 1.00 85.88 185 ILE A C 1
ATOM 1521 O O . ILE A 1 185 ? -34.671 0.355 20.428 1.00 85.88 185 ILE A O 1
ATOM 1525 N N . PHE A 1 186 ? -32.757 1.261 21.203 1.00 86.81 186 PHE A N 1
ATOM 1526 C CA . PHE A 1 186 ? -33.274 2.579 21.514 1.00 86.81 186 PHE A CA 1
ATOM 1527 C C . PHE A 1 186 ? -32.546 3.634 20.689 1.00 86.81 186 PHE A C 1
ATOM 1529 O O . PHE A 1 186 ? -31.315 3.710 20.690 1.00 86.81 186 PHE A O 1
ATOM 1536 N N . PHE A 1 187 ? -33.317 4.481 20.016 1.00 83.38 187 PHE A N 1
ATOM 1537 C CA . PHE A 1 187 ? -32.780 5.634 19.308 1.00 83.38 187 PHE A CA 1
ATOM 1538 C C . PHE A 1 187 ? -32.810 6.853 20.214 1.00 83.38 187 PHE A C 1
ATOM 1540 O O . PHE A 1 187 ? -33.837 7.169 20.819 1.00 83.38 187 PHE A O 1
ATOM 1547 N N . TYR A 1 188 ? -31.693 7.568 20.281 1.00 82.00 188 TYR A N 1
ATOM 1548 C CA . TYR A 1 188 ? -31.598 8.769 21.102 1.00 82.00 188 TYR A CA 1
ATOM 1549 C C . TYR A 1 188 ? -32.624 9.840 20.730 1.00 82.00 188 TYR A C 1
ATOM 1551 O O . TYR A 1 188 ? -33.179 10.482 21.615 1.00 82.00 188 TYR A O 1
ATOM 1559 N N . SER A 1 189 ? -32.933 9.986 19.443 1.00 76.44 189 SER A N 1
ATOM 1560 C CA . SER A 1 189 ? -33.959 10.913 18.954 1.00 76.44 189 SER A CA 1
ATOM 1561 C C . SER A 1 189 ? -35.354 10.634 19.510 1.00 76.44 189 SER A C 1
ATOM 1563 O O . SER A 1 189 ? -36.128 11.564 19.717 1.00 76.44 189 SER A O 1
ATOM 1565 N N . GLN A 1 190 ? -35.664 9.363 19.768 1.00 75.69 190 GLN A N 1
ATOM 1566 C CA . GLN A 1 190 ? -36.940 8.930 20.328 1.00 75.69 190 GLN A CA 1
ATOM 1567 C C . GLN A 1 190 ? -36.942 9.051 21.853 1.00 75.69 190 GLN A C 1
ATOM 1569 O O . GLN A 1 190 ? -37.937 9.469 22.434 1.00 75.69 190 GLN A O 1
ATOM 1574 N N . LEU A 1 191 ? -35.825 8.714 22.507 1.00 74.12 191 LEU A N 1
ATOM 1575 C CA . LEU A 1 191 ? -35.700 8.784 23.966 1.00 74.12 191 LEU A CA 1
ATOM 1576 C C . LEU A 1 191 ? -35.638 10.216 24.503 1.00 74.12 191 LEU A C 1
ATOM 1578 O O . LEU A 1 191 ? -36.153 10.486 25.583 1.00 74.12 191 LEU A O 1
ATOM 1582 N N . LEU A 1 192 ? -34.988 11.121 23.772 1.00 67.75 192 LEU A N 1
ATOM 1583 C CA . LEU A 1 192 ? -34.767 12.505 24.197 1.00 67.75 192 LEU A CA 1
ATOM 1584 C C . LEU A 1 192 ? -35.805 13.479 23.639 1.00 67.75 192 LEU A C 1
ATOM 1586 O O . LEU A 1 192 ? -35.609 14.693 23.700 1.00 67.75 192 LEU A O 1
ATOM 1590 N N . GLN A 1 193 ? -36.912 12.978 23.089 1.00 57.44 193 GLN A N 1
ATOM 1591 C CA . GLN A 1 193 ? -37.958 13.830 22.544 1.00 57.44 193 GLN A CA 1
ATOM 1592 C C . GLN A 1 193 ? -38.593 14.662 23.677 1.00 57.44 193 GLN A C 1
ATOM 1594 O O . GLN A 1 193 ? -39.381 14.159 24.471 1.00 57.44 193 GLN A O 1
ATOM 1599 N N . GLY A 1 194 ? -38.203 15.940 23.766 1.00 48.47 194 GLY A N 1
ATOM 1600 C CA . GLY A 1 194 ? -38.612 16.881 24.820 1.00 48.47 194 GLY A CA 1
ATOM 1601 C C . GLY A 1 194 ? -37.477 17.394 25.721 1.00 48.47 194 GLY A C 1
ATOM 1602 O O . GLY A 1 194 ? -37.708 18.318 26.498 1.00 48.47 194 GLY A O 1
ATOM 1603 N N . GLY A 1 195 ? -36.260 16.848 25.614 1.00 49.25 195 GLY A N 1
ATOM 1604 C CA . GLY A 1 195 ? -35.072 17.356 26.306 1.00 49.25 195 GLY A CA 1
ATOM 1605 C C . GLY A 1 195 ? -34.367 18.460 25.510 1.00 49.25 195 GLY A C 1
ATOM 1606 O O . GLY A 1 195 ? -34.247 18.370 24.291 1.00 49.25 195 GLY A O 1
ATOM 1607 N N . ILE A 1 196 ? -33.889 19.502 26.192 1.00 44.75 196 ILE A N 1
ATOM 1608 C CA . ILE A 1 196 ? -33.020 20.533 25.606 1.00 44.75 196 ILE A CA 1
ATOM 1609 C C . ILE A 1 196 ? -31.600 20.247 26.103 1.00 44.75 196 ILE A C 1
ATOM 1611 O O . ILE A 1 196 ? -31.373 20.238 27.312 1.00 44.75 196 ILE A O 1
ATOM 1615 N N . GLU A 1 197 ? -30.652 20.003 25.195 1.00 41.38 197 GLU A N 1
ATOM 1616 C CA . GLU A 1 197 ? -29.234 19.903 25.558 1.00 41.38 197 GLU A CA 1
ATOM 1617 C C . GLU A 1 197 ? -28.752 21.262 26.086 1.00 41.38 197 GLU A C 1
ATOM 1619 O O . GLU A 1 197 ? -28.742 22.263 25.365 1.00 41.38 197 GLU A O 1
ATOM 1624 N N . SER A 1 198 ? -28.356 21.319 27.359 1.00 44.78 198 SER A N 1
ATOM 1625 C CA . SER A 1 198 ? -27.647 22.481 27.885 1.00 44.78 198 SER A CA 1
ATOM 1626 C C . SER A 1 198 ? -26.181 22.393 27.465 1.00 44.78 198 SER A C 1
ATOM 1628 O O . SER A 1 198 ? -25.452 21.533 27.950 1.00 44.78 198 SER A O 1
ATOM 1630 N N . ASN A 1 199 ? -25.723 23.324 26.628 1.00 41.03 199 ASN A N 1
ATOM 1631 C CA . ASN A 1 199 ? -24.306 23.482 26.255 1.00 41.03 199 ASN A CA 1
ATOM 1632 C C . ASN A 1 199 ? -23.393 23.935 27.415 1.00 41.03 199 ASN A C 1
ATOM 1634 O O . ASN A 1 199 ? -22.232 24.263 27.188 1.00 41.03 199 ASN A O 1
ATOM 1638 N N . ASN A 1 200 ? -23.908 23.987 28.644 1.00 42.72 200 ASN A N 1
ATOM 1639 C CA . ASN A 1 200 ? -23.139 24.349 29.823 1.00 42.72 200 ASN A CA 1
ATOM 1640 C C . ASN A 1 200 ? -22.700 23.072 30.539 1.00 42.72 200 ASN A C 1
ATOM 1642 O O . ASN A 1 200 ? -23.534 22.203 30.803 1.00 42.72 200 ASN A O 1
ATOM 1646 N N . ASP A 1 201 ? -21.404 22.989 30.842 1.00 39.88 201 ASP A N 1
ATOM 1647 C CA . ASP A 1 201 ? -20.751 21.929 31.611 1.00 39.88 201 ASP A CA 1
ATOM 1648 C C . ASP A 1 201 ? -21.643 21.428 32.750 1.00 39.88 201 ASP A C 1
ATOM 1650 O O . ASP A 1 201 ? -21.792 22.143 33.726 1.00 39.88 201 ASP A O 1
ATOM 1654 N N . LEU A 1 202 ? -22.246 20.238 32.622 1.00 42.78 202 LEU A N 1
ATOM 1655 C CA . LEU A 1 202 ? -22.828 19.414 33.703 1.00 42.78 202 LEU A CA 1
ATOM 1656 C C . LEU A 1 202 ? -23.313 20.185 34.959 1.00 42.78 202 LEU A C 1
ATOM 1658 O O . LEU A 1 202 ? -22.962 19.838 36.088 1.00 42.78 202 LEU A O 1
ATOM 1662 N N . LEU A 1 203 ? -24.114 21.241 34.790 1.00 41.69 203 LEU A N 1
ATOM 1663 C CA . LEU A 1 203 ? -24.630 22.034 35.905 1.00 41.69 203 LEU A CA 1
ATOM 1664 C C . LEU A 1 203 ? -25.981 21.456 36.312 1.00 41.69 203 LEU A C 1
ATOM 1666 O O . LEU A 1 203 ? -27.021 21.748 35.725 1.00 41.69 203 LEU A O 1
ATOM 1670 N N . PHE A 1 204 ? -25.960 20.615 37.340 1.00 48.31 204 PHE A N 1
ATOM 1671 C CA . PHE A 1 204 ? -27.170 20.086 37.955 1.00 48.31 204 PHE A CA 1
ATOM 1672 C C . PHE A 1 204 ? -27.747 21.138 38.917 1.00 48.31 204 PHE A C 1
ATOM 1674 O O . PHE A 1 204 ? -27.428 21.148 40.102 1.00 48.31 204 PHE A O 1
ATOM 1681 N N . GLY A 1 205 ? -28.560 22.066 38.401 1.00 53.19 205 GLY A N 1
ATOM 1682 C CA . GLY A 1 205 ? -29.276 23.070 39.199 1.00 53.19 205 GLY A CA 1
ATOM 1683 C C . GLY A 1 205 ? -29.709 24.302 38.398 1.00 53.19 205 GLY A C 1
ATOM 1684 O O . GLY A 1 205 ? -29.178 24.580 37.326 1.00 53.19 205 GLY A O 1
ATOM 1685 N N . ASN A 1 206 ? -30.680 25.063 38.918 1.00 54.44 206 ASN A N 1
ATOM 1686 C CA . ASN A 1 206 ? -31.058 26.343 38.314 1.00 54.44 206 ASN A CA 1
ATOM 1687 C C . ASN A 1 206 ? -29.969 27.388 38.589 1.00 54.44 206 ASN A C 1
ATOM 1689 O O . ASN A 1 206 ? -29.527 27.542 39.729 1.00 54.44 206 ASN A O 1
ATOM 1693 N N . VAL A 1 207 ? -29.576 28.130 37.556 1.00 59.78 207 VAL A N 1
ATOM 1694 C CA . VAL A 1 207 ? -28.642 29.256 37.666 1.00 59.78 207 VAL A CA 1
ATOM 1695 C C . VAL A 1 207 ? -29.388 30.589 37.746 1.00 59.78 207 VAL A C 1
ATOM 1697 O O . VAL A 1 207 ? -30.512 30.715 37.255 1.00 59.78 207 VAL A O 1
ATOM 1700 N N . ASP A 1 208 ? -28.782 31.581 38.392 1.00 71.19 208 ASP A N 1
ATOM 1701 C CA . ASP A 1 208 ? -29.249 32.965 38.352 1.00 71.19 208 ASP A CA 1
ATOM 1702 C C . ASP A 1 208 ? -28.903 33.648 37.012 1.00 71.19 208 ASP A C 1
ATOM 1704 O O . ASP A 1 208 ? -28.274 33.066 36.126 1.00 71.19 208 ASP A O 1
ATOM 1708 N N . SER A 1 209 ? -29.302 34.913 36.853 1.00 74.31 209 SER A N 1
ATOM 1709 C CA . SER A 1 209 ? -29.011 35.716 35.653 1.00 74.31 209 SER A CA 1
ATOM 1710 C C . SER A 1 209 ? -27.515 35.952 35.394 1.00 74.31 209 SER A C 1
ATOM 1712 O O . SER A 1 209 ? -27.165 36.502 34.354 1.00 74.31 209 SER A O 1
ATOM 1714 N N . ASN A 1 210 ? -26.643 35.550 36.323 1.00 73.12 210 ASN A N 1
ATOM 1715 C CA . ASN A 1 210 ? -25.190 35.662 36.246 1.00 73.12 210 ASN A CA 1
ATOM 1716 C C . ASN A 1 210 ? -24.512 34.281 36.126 1.00 73.12 210 ASN A C 1
ATOM 1718 O O . ASN A 1 210 ? -23.309 34.174 36.366 1.00 73.12 210 ASN A O 1
ATOM 1722 N N . ASN A 1 211 ? -25.260 33.230 35.759 1.00 58.25 211 ASN A N 1
ATOM 1723 C CA . ASN A 1 211 ? -24.781 31.848 35.634 1.00 58.25 211 ASN A CA 1
ATOM 1724 C C . ASN A 1 211 ? -24.236 31.227 36.939 1.00 58.25 211 ASN A C 1
ATOM 1726 O O . ASN A 1 211 ? -23.459 30.272 36.893 1.00 58.25 211 ASN A O 1
ATOM 1730 N N . LYS A 1 212 ? -24.647 31.719 38.114 1.00 66.00 212 LYS A N 1
ATOM 1731 C CA . LYS A 1 212 ? -24.265 31.137 39.409 1.00 66.00 212 LYS A CA 1
ATOM 1732 C C . LYS A 1 212 ? -25.368 30.212 39.933 1.00 66.00 212 LYS A C 1
ATOM 1734 O O . LYS A 1 212 ? -26.547 30.540 39.833 1.00 66.00 212 LYS A O 1
ATOM 1739 N N . LEU A 1 213 ? -24.999 29.053 40.486 1.00 61.94 213 LEU A N 1
ATOM 1740 C CA . LEU A 1 213 ? -25.950 28.077 41.042 1.00 61.94 213 LEU A CA 1
ATOM 1741 C C . LEU A 1 213 ? -26.783 28.690 42.180 1.00 61.94 213 LEU A C 1
ATOM 1743 O O . LEU A 1 213 ? -26.237 29.239 43.138 1.00 61.94 213 LEU A O 1
ATOM 1747 N N . LEU A 1 214 ? -28.109 28.567 42.090 1.00 69.75 214 LEU A N 1
ATOM 1748 C CA . LEU A 1 214 ? -29.040 28.985 43.138 1.00 69.75 214 LEU A CA 1
ATOM 1749 C C . LEU A 1 214 ? -29.136 27.898 44.218 1.00 69.75 214 LEU A C 1
ATOM 1751 O O . LEU A 1 214 ? -29.996 27.023 44.155 1.00 69.75 214 LEU A O 1
ATOM 1755 N N . GLU A 1 215 ? -28.286 27.988 45.243 1.00 55.41 215 GLU A N 1
ATOM 1756 C CA . GLU A 1 215 ? -28.243 27.047 46.383 1.00 55.41 215 GLU A CA 1
ATOM 1757 C C . GLU A 1 215 ? -29.547 26.993 47.212 1.00 55.41 215 GLU A C 1
ATOM 1759 O O . GLU A 1 215 ? -29.744 26.083 48.013 1.00 55.41 215 GLU A O 1
ATOM 1764 N N . SER A 1 216 ? -30.464 27.950 47.025 1.00 58.03 216 SER A N 1
ATOM 1765 C CA . SER A 1 216 ? -31.706 28.084 47.800 1.00 58.03 216 SER A CA 1
ATOM 1766 C C . SER A 1 216 ? -32.911 27.313 47.245 1.00 58.03 216 SER A C 1
ATOM 1768 O O . SER A 1 216 ? -33.982 27.343 47.855 1.00 58.03 216 SER A O 1
ATOM 1770 N N . LYS A 1 217 ? -32.776 26.620 46.105 1.00 53.97 217 LYS A N 1
ATOM 1771 C CA . LYS A 1 217 ? -33.824 25.751 45.540 1.00 53.97 217 LYS A CA 1
ATOM 1772 C C . LYS A 1 217 ? -33.284 24.321 45.413 1.00 53.97 217 LYS A C 1
ATOM 1774 O O . LYS A 1 217 ? -32.242 24.148 44.787 1.00 53.97 217 LYS A O 1
ATOM 1779 N N . PRO A 1 218 ? -33.948 23.292 45.975 1.00 43.09 218 PRO A N 1
ATOM 1780 C CA . PRO A 1 218 ? -33.418 21.934 45.933 1.00 43.09 218 PRO A CA 1
ATOM 1781 C C . PRO A 1 218 ? -33.369 21.392 44.496 1.00 43.09 218 PRO A C 1
ATOM 1783 O O . PRO A 1 218 ? -34.299 21.576 43.708 1.00 43.09 218 PRO A O 1
ATOM 1786 N N . ILE A 1 219 ? -32.274 20.697 44.185 1.00 53.31 219 ILE A N 1
ATOM 1787 C CA . ILE A 1 219 ? -31.961 20.055 42.900 1.00 53.31 219 ILE A CA 1
ATOM 1788 C C . ILE A 1 219 ? -32.671 18.685 42.858 1.00 53.31 219 ILE A C 1
ATOM 1790 O O . ILE A 1 219 ? -32.021 17.655 42.862 1.00 53.31 219 ILE A O 1
ATOM 1794 N N . TYR A 1 220 ? -34.009 18.677 42.893 1.00 45.66 220 TYR A N 1
ATOM 1795 C CA . TYR A 1 220 ? -34.900 17.496 42.902 1.00 45.66 220 TYR A CA 1
ATOM 1796 C C . TYR A 1 220 ? -34.670 16.415 43.992 1.00 45.66 220 TYR A C 1
ATOM 1798 O O . TYR A 1 220 ? -33.568 16.110 44.432 1.00 45.66 220 TYR A O 1
ATOM 1806 N N . TYR A 1 221 ? -35.768 15.777 44.410 1.00 36.19 221 TYR A N 1
ATOM 1807 C CA . TYR A 1 221 ? -35.751 14.497 45.122 1.00 36.19 221 TYR A CA 1
ATOM 1808 C C . TYR A 1 221 ? -35.866 13.372 44.089 1.00 36.19 221 TYR A C 1
ATOM 1810 O O . TYR A 1 221 ? -36.800 13.368 43.289 1.00 36.19 221 TYR A O 1
ATOM 1818 N N . LEU A 1 222 ? -34.945 12.409 44.114 1.00 31.66 222 LEU A N 1
ATOM 1819 C CA . LEU A 1 222 ? -35.142 11.124 43.443 1.00 31.66 222 LEU A CA 1
ATOM 1820 C C . LEU A 1 222 ? -36.139 10.307 44.278 1.00 31.66 222 LEU A C 1
ATOM 1822 O O . LEU A 1 222 ? -35.790 9.798 45.340 1.00 31.66 222 LEU A O 1
ATOM 1826 N N . GLN A 1 223 ? -37.382 10.214 43.816 1.00 32.44 223 GLN A N 1
ATOM 1827 C CA . GLN A 1 223 ? -38.305 9.139 44.197 1.00 32.44 223 GLN A CA 1
ATOM 1828 C C . GLN A 1 223 ? -37.899 7.905 43.362 1.00 32.44 223 GLN A C 1
ATOM 1830 O O . GLN A 1 223 ? -37.612 8.054 42.180 1.00 32.44 223 GLN A O 1
ATOM 1835 N N . ASP A 1 224 ? -37.683 6.701 43.899 1.00 34.28 224 ASP A N 1
ATOM 1836 C CA . ASP A 1 224 ? -38.555 5.950 44.799 1.00 34.28 224 ASP A CA 1
ATOM 1837 C C . ASP A 1 224 ? -37.784 4.938 45.672 1.00 34.28 224 ASP A C 1
ATOM 1839 O O . ASP A 1 224 ? -37.014 4.136 45.148 1.00 34.28 224 ASP A O 1
ATOM 1843 N N . SER A 1 225 ? -38.086 4.885 46.977 1.00 34.28 225 SER A N 1
ATOM 1844 C CA . SER A 1 225 ? -38.478 3.636 47.660 1.00 34.28 225 SER A CA 1
ATOM 1845 C C . SER A 1 225 ? -38.854 3.894 49.131 1.00 34.28 225 SER A C 1
ATOM 1847 O O . SER A 1 225 ? -37.980 4.168 49.946 1.00 34.28 225 SER A O 1
ATOM 1849 N N . ILE A 1 226 ? -40.144 3.716 49.444 1.00 35.75 226 ILE A N 1
ATOM 1850 C CA . ILE A 1 226 ? -40.698 3.224 50.723 1.00 35.75 226 ILE A CA 1
ATOM 1851 C C . ILE A 1 226 ? -40.489 4.112 51.974 1.00 35.75 226 ILE A C 1
ATOM 1853 O O . ILE A 1 226 ? -39.417 4.165 52.567 1.00 35.75 226 ILE A O 1
ATOM 1857 N N . ASP A 1 227 ? -41.588 4.743 52.401 1.00 43.06 227 ASP A N 1
ATOM 1858 C CA . ASP A 1 227 ? -41.966 5.135 53.769 1.00 43.06 227 ASP A CA 1
ATOM 1859 C C . ASP A 1 227 ? -40.849 5.291 54.818 1.00 43.06 227 ASP A C 1
ATOM 1861 O O . ASP A 1 227 ? -40.633 4.446 55.691 1.00 43.06 227 ASP A O 1
ATOM 1865 N N . SER A 1 228 ? -40.240 6.477 54.862 1.00 42.66 228 SER A N 1
ATOM 1866 C CA . SER A 1 228 ? -39.420 6.920 55.997 1.00 42.66 228 SER A CA 1
ATOM 1867 C C . SER A 1 228 ? -40.238 7.328 57.236 1.00 42.66 228 SER A C 1
ATOM 1869 O O . SER A 1 228 ? -39.677 7.892 58.175 1.00 42.66 228 SER A O 1
ATOM 1871 N N . VAL A 1 229 ? -41.545 7.038 57.277 1.00 44.38 229 VAL A N 1
ATOM 1872 C CA . VAL A 1 229 ? -42.369 7.190 58.492 1.00 44.38 229 VAL A CA 1
ATOM 1873 C C . VAL A 1 229 ? -42.041 6.081 59.509 1.00 44.38 229 VAL A C 1
ATOM 1875 O O . VAL A 1 229 ? -42.016 6.341 60.706 1.00 44.38 229 VAL A O 1
ATOM 1878 N N . ILE A 1 230 ? -41.627 4.887 59.062 1.00 48.88 230 ILE A N 1
ATOM 1879 C CA . ILE A 1 230 ? -41.340 3.749 59.961 1.00 48.88 230 ILE A CA 1
ATOM 1880 C C . ILE A 1 230 ? -39.926 3.823 60.582 1.00 48.88 230 ILE A C 1
ATOM 1882 O O . ILE A 1 230 ? -39.692 3.322 61.682 1.00 48.88 230 ILE A O 1
ATOM 1886 N N . ALA A 1 231 ? -38.966 4.500 59.940 1.00 42.69 231 ALA A N 1
ATOM 1887 C CA . ALA A 1 231 ? -37.580 4.554 60.428 1.00 42.69 231 ALA A CA 1
ATOM 1888 C C . ALA A 1 231 ? -37.351 5.538 61.597 1.00 42.69 231 ALA A C 1
ATOM 1890 O O . ALA A 1 231 ? -36.361 5.401 62.322 1.00 42.69 231 ALA A O 1
ATOM 1891 N N . ASN A 1 232 ? -38.254 6.506 61.797 1.00 44.31 232 ASN A N 1
ATOM 1892 C CA . ASN A 1 232 ? -38.157 7.480 62.890 1.00 44.31 232 ASN A CA 1
ATOM 1893 C C . ASN A 1 232 ? -39.000 7.102 64.120 1.00 44.31 232 ASN A C 1
ATOM 1895 O O . ASN A 1 232 ? -38.600 7.445 65.231 1.00 44.31 232 ASN A O 1
ATOM 1899 N N . GLU A 1 233 ? -40.070 6.312 63.972 1.00 45.72 233 GLU A N 1
ATOM 1900 C CA . GLU A 1 233 ? -40.861 5.840 65.122 1.00 45.72 233 GLU A CA 1
ATOM 1901 C C . GLU A 1 233 ? -40.137 4.757 65.951 1.00 45.72 233 GLU A C 1
ATOM 1903 O O . GLU A 1 233 ? -40.291 4.715 67.168 1.00 45.72 233 GLU A O 1
ATOM 1908 N N . MET A 1 234 ? -39.234 3.959 65.361 1.00 46.25 234 MET A N 1
ATOM 1909 C CA . MET A 1 234 ? -38.430 2.973 66.116 1.00 46.25 234 MET A CA 1
ATOM 1910 C C . MET A 1 234 ? -37.147 3.533 66.758 1.00 46.25 234 MET A C 1
ATOM 1912 O O . MET A 1 234 ? -36.494 2.837 67.536 1.00 46.25 234 MET A O 1
ATOM 1916 N N . LYS A 1 235 ? -36.763 4.786 66.471 1.00 47.16 235 LYS A N 1
ATOM 1917 C CA . LYS A 1 235 ? -35.605 5.438 67.120 1.00 47.16 235 LYS A CA 1
ATOM 1918 C C . LYS A 1 235 ? -35.977 6.296 68.330 1.00 47.16 235 LYS A C 1
ATOM 1920 O O . LYS A 1 235 ? -35.085 6.619 69.112 1.00 47.16 235 LYS A O 1
ATOM 1925 N N . GLN A 1 236 ? -37.259 6.616 68.517 1.00 48.69 236 GLN A N 1
ATOM 1926 C CA . GLN A 1 236 ? -37.757 7.330 69.699 1.00 48.69 236 GLN A CA 1
ATOM 1927 C C . GLN A 1 236 ? -38.362 6.420 70.783 1.00 48.69 236 GLN A C 1
ATOM 1929 O O . GLN A 1 236 ? -38.550 6.895 71.893 1.00 48.69 236 GLN A O 1
ATOM 1934 N N . SER A 1 237 ? -38.570 5.117 70.541 1.00 47.47 237 SER A N 1
ATOM 1935 C CA . SER A 1 237 ? -39.108 4.186 71.557 1.00 47.47 237 SER A CA 1
ATOM 1936 C C . SER A 1 237 ? -38.065 3.297 72.265 1.00 47.47 237 SER A C 1
ATOM 1938 O O . SER A 1 237 ? -38.443 2.352 72.950 1.00 47.47 237 SER A O 1
ATOM 1940 N N . ILE A 1 238 ? -36.758 3.536 72.079 1.00 51.97 238 ILE A N 1
ATOM 1941 C CA . ILE A 1 238 ? -35.665 2.799 72.772 1.00 51.97 238 ILE A CA 1
ATOM 1942 C C . ILE A 1 238 ? -34.763 3.758 73.582 1.00 51.97 238 ILE A C 1
ATOM 1944 O O . ILE A 1 238 ? -33.722 3.384 74.118 1.00 51.97 238 ILE A O 1
ATOM 1948 N N . LYS A 1 239 ? -35.167 5.022 73.721 1.00 49.56 239 LYS A N 1
ATOM 1949 C CA . LYS A 1 239 ? -34.564 5.958 74.675 1.00 49.56 239 LYS A CA 1
ATOM 1950 C C . LYS A 1 239 ? -35.651 6.687 75.453 1.00 49.56 239 LYS A C 1
ATOM 1952 O O . LYS A 1 239 ? -35.821 7.884 75.273 1.00 49.56 239 LYS A O 1
ATOM 1957 N N . GLU A 1 240 ? -36.344 5.926 76.289 1.00 41.72 240 GLU A N 1
ATOM 1958 C CA . GLU A 1 240 ? -36.785 6.281 77.645 1.00 41.72 240 GLU A CA 1
ATOM 1959 C C . GLU A 1 240 ? -36.926 4.981 78.445 1.00 41.72 240 GLU A C 1
ATOM 1961 O O . GLU A 1 240 ? -37.523 4.020 77.908 1.00 41.72 240 GLU A O 1
#

Sequence (240 aa):
MDNNLFTARLMFISYDEIKNINKNSSIAHLKALYECQDFIAIDYNNKTLLNKNLAIKNFGYKNDFANIFILNKDSITNEYLESRKALYKSFITLKQERIESIAKEMERINNLSFKENLILESKDKSIKIIFLDSIESNISMSNLIHIYNNKIDIFTKDKSIIDIESLVKKYNLDSNILKSNNTRIFFYSQLLQGGIESNNDLLFGNVDSNNKLLESKPIYYLQDSIDSVIANEMKQSIKE

pLDDT: mean 75.41, std 18.04, range [31.66, 96.25]